Protein AF-A0A9E0PRM1-F1 (afdb_monomer_lite)

Sequence (345 aa):
MKSRHTQPISQEQIAFVLTVVLFVIFSFMLPNFLAAKNILSLLRSVAVLGMLGLGIQVVVLGRGIDLSMVANMTISVAWTVQLVTRGEPLSLALMIGIGFSLVAGLINGLLIAYVGIPPHFAMFAMGAFIYWFGFAHLITDTDVVYVPQPIGWILELGQGAFLGFPMPIIVVAFTALIGYLFLKYTKPGRFIVAVGDNIAVARIGAIAVRPILALQYCLSGAIAFLAGVITATSVQAMNTRVVGPNLIYNVSQKKVVIARSLVQKLKRILFDVPMRGVDAGANAELHRVIDGLADVGLVVVMISSYLPEVLKLSGRVLVSRQGRIVDEFSFDEATEEKILLTAVH

Structure (mmCIF, N/CA/C/O backbone):
data_AF-A0A9E0PRM1-F1
#
_entry.id   AF-A0A9E0PRM1-F1
#
loop_
_atom_site.group_PDB
_atom_site.id
_atom_site.type_symbol
_atom_site.label_atom_id
_atom_site.label_alt_id
_atom_site.label_comp_id
_atom_site.label_asym_id
_atom_site.label_entity_id
_atom_site.label_seq_id
_atom_site.pdbx_PDB_ins_code
_atom_site.Cartn_x
_atom_site.Cartn_y
_atom_site.Cartn_z
_atom_site.occupancy
_atom_site.B_iso_or_equiv
_atom_site.auth_seq_id
_atom_site.auth_comp_id
_atom_site.auth_asym_id
_atom_site.auth_atom_id
_atom_site.pdbx_PDB_model_num
ATOM 1 N N . MET A 1 1 ? -49.215 13.950 -3.575 1.00 37.12 1 MET A N 1
ATOM 2 C CA . MET A 1 1 ? -48.376 13.915 -4.797 1.00 37.12 1 MET A CA 1
ATOM 3 C C . MET A 1 1 ? -46.987 13.417 -4.421 1.00 37.12 1 MET A C 1
ATOM 5 O O . MET A 1 1 ? -46.280 14.127 -3.725 1.00 37.12 1 MET A O 1
ATOM 9 N N . LYS A 1 2 ? -46.617 12.185 -4.802 1.00 40.91 2 LYS A N 1
ATOM 10 C CA . LYS A 1 2 ? -45.251 11.658 -4.622 1.00 40.91 2 LYS A CA 1
ATOM 11 C C . LYS A 1 2 ? -44.338 12.339 -5.645 1.00 40.91 2 LYS A C 1
ATOM 13 O O . LYS A 1 2 ? -44.421 12.011 -6.828 1.00 40.91 2 LYS A O 1
ATOM 18 N N . SER A 1 3 ? -43.509 13.291 -5.219 1.00 40.97 3 SER A N 1
ATOM 19 C CA . SER A 1 3 ? -42.440 13.809 -6.073 1.00 40.97 3 SER A CA 1
ATOM 20 C C . SER A 1 3 ? -41.430 12.682 -6.303 1.00 40.97 3 SER A C 1
ATOM 22 O O . SER A 1 3 ? -40.941 12.039 -5.373 1.00 40.97 3 SER A O 1
ATOM 24 N N . ARG A 1 4 ? -41.165 12.372 -7.574 1.00 46.97 4 ARG A N 1
ATOM 25 C CA . ARG A 1 4 ? -40.066 11.488 -7.959 1.00 46.97 4 ARG A CA 1
ATOM 26 C C . ARG A 1 4 ? -38.770 12.225 -7.631 1.00 46.97 4 ARG A C 1
ATOM 28 O O . ARG A 1 4 ? -38.358 13.093 -8.392 1.00 46.97 4 ARG A O 1
ATOM 35 N N . HIS A 1 5 ? -38.141 11.888 -6.509 1.00 48.47 5 HIS A N 1
ATOM 36 C CA . HIS A 1 5 ? -36.736 12.204 -6.286 1.00 48.47 5 HIS A CA 1
ATOM 37 C C . HIS A 1 5 ? -35.922 11.494 -7.371 1.00 48.47 5 HIS A C 1
ATOM 39 O O . HIS A 1 5 ? -35.673 10.292 -7.296 1.00 48.47 5 HIS A O 1
ATOM 45 N N . THR A 1 6 ? -35.538 12.221 -8.418 1.00 56.53 6 THR A N 1
ATOM 46 C CA . THR A 1 6 ? -34.428 11.817 -9.277 1.00 56.53 6 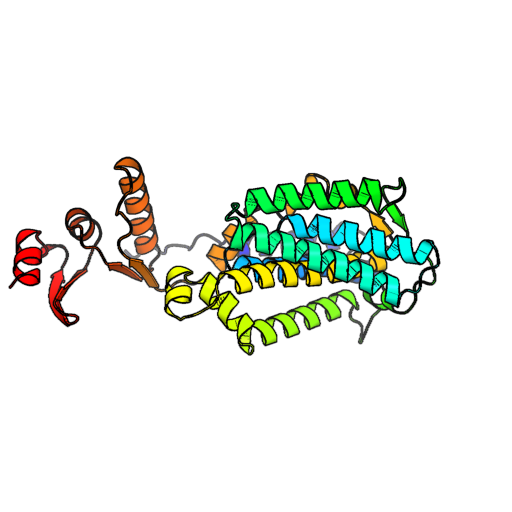THR A CA 1
ATOM 47 C C . THR A 1 6 ? -33.199 11.761 -8.380 1.00 56.53 6 THR A C 1
ATOM 49 O O . THR A 1 6 ? -32.758 12.801 -7.890 1.00 56.53 6 THR A O 1
ATOM 52 N N . GLN A 1 7 ? -32.698 10.558 -8.085 1.00 63.31 7 GLN A N 1
ATOM 53 C CA . GLN A 1 7 ? -31.452 10.429 -7.337 1.00 63.31 7 GLN A CA 1
ATOM 54 C C . GLN A 1 7 ? -30.360 11.201 -8.092 1.00 63.31 7 GLN A C 1
ATOM 56 O O . GLN A 1 7 ? -30.234 11.013 -9.306 1.00 63.31 7 GLN A O 1
ATOM 61 N N . PRO A 1 8 ? -29.612 12.097 -7.425 1.00 71.12 8 PRO A N 1
ATOM 62 C CA . PRO A 1 8 ? -28.514 12.792 -8.074 1.00 71.12 8 PRO A CA 1
ATOM 63 C C . PRO A 1 8 ? -27.505 11.755 -8.581 1.00 71.12 8 PRO A C 1
ATOM 65 O O . PRO A 1 8 ? -27.192 10.791 -7.881 1.00 71.12 8 PRO A O 1
ATOM 68 N N . ILE A 1 9 ? -27.035 11.938 -9.818 1.00 77.31 9 ILE A N 1
ATOM 69 C CA . ILE A 1 9 ? -26.049 11.061 -10.460 1.00 77.31 9 ILE A CA 1
ATOM 70 C C . ILE A 1 9 ? -24.830 10.950 -9.537 1.00 77.31 9 ILE A C 1
ATOM 72 O O . ILE A 1 9 ? -24.298 11.968 -9.085 1.00 77.31 9 ILE A O 1
ATOM 76 N N . SER A 1 10 ? -24.389 9.727 -9.236 1.00 80.94 10 SER A N 1
ATOM 77 C CA . SER A 1 10 ? -23.247 9.529 -8.340 1.00 80.94 10 SER A CA 1
ATOM 78 C C . SER A 1 10 ? -21.946 10.010 -8.995 1.00 80.94 10 SER A C 1
ATOM 80 O O . SER A 1 10 ? -21.795 9.973 -10.218 1.00 80.94 10 SER A O 1
ATOM 82 N N . GLN A 1 11 ? -20.962 10.433 -8.193 1.00 70.81 11 GLN A N 1
ATOM 83 C CA . GLN A 1 11 ? -19.641 10.823 -8.715 1.00 70.81 11 GLN A CA 1
ATOM 84 C C . GLN A 1 11 ? -18.987 9.703 -9.541 1.00 70.81 11 GLN A C 1
ATOM 86 O O . GLN A 1 11 ? -18.320 9.984 -10.534 1.00 70.81 11 GLN A O 1
ATOM 91 N N . GLU A 1 12 ? -19.217 8.441 -9.169 1.00 71.00 12 GLU A N 1
ATOM 92 C CA . GLU A 1 12 ? -18.745 7.270 -9.914 1.00 71.00 12 GLU A CA 1
ATOM 93 C C . GLU A 1 12 ? -19.380 7.185 -11.305 1.00 71.00 12 GLU A C 1
ATOM 95 O O . GLU A 1 12 ? -18.682 6.953 -12.289 1.00 71.00 12 GLU A O 1
ATOM 100 N N . GLN A 1 13 ? -20.692 7.420 -11.402 1.00 79.25 13 GLN A N 1
ATOM 101 C CA . GLN A 1 13 ? -21.407 7.436 -12.677 1.00 79.25 13 GLN A CA 1
ATOM 102 C C . GLN A 1 13 ? -20.932 8.587 -13.565 1.00 79.25 13 GLN A C 1
ATOM 104 O O . GLN A 1 13 ? -20.703 8.374 -14.753 1.00 79.25 13 GLN A O 1
ATOM 109 N N . ILE A 1 14 ? -20.718 9.781 -12.999 1.00 85.31 14 ILE A N 1
ATOM 110 C CA . ILE A 1 14 ? -20.161 10.925 -13.737 1.00 85.31 14 ILE A CA 1
ATOM 111 C C . ILE A 1 14 ? -18.764 10.580 -14.261 1.00 85.31 14 ILE A C 1
ATOM 113 O O . ILE A 1 14 ? -18.496 10.759 -15.447 1.00 85.31 14 ILE A O 1
ATOM 117 N N . ALA A 1 15 ? -17.884 10.044 -13.410 1.00 77.00 15 ALA A N 1
ATOM 118 C CA . ALA A 1 15 ? -16.531 9.660 -13.801 1.00 77.00 15 ALA A CA 1
ATOM 119 C C . ALA A 1 15 ? -16.526 8.569 -14.882 1.00 77.00 15 ALA A C 1
ATOM 121 O O . ALA A 1 15 ? -15.739 8.645 -15.827 1.00 77.00 15 ALA A O 1
ATOM 122 N N . PHE A 1 16 ? -17.420 7.584 -14.778 1.00 83.50 16 PHE A N 1
ATOM 123 C CA . PHE A 1 16 ? -17.566 6.525 -15.771 1.00 83.50 16 PHE A CA 1
ATOM 124 C C . PHE A 1 16 ? -18.033 7.078 -17.118 1.00 83.50 16 PHE A C 1
ATOM 126 O O . PHE A 1 16 ? -17.382 6.842 -18.134 1.00 83.50 16 PHE A O 1
ATOM 133 N N . VAL A 1 17 ? -19.106 7.875 -17.128 1.00 90.25 17 VAL A N 1
ATOM 134 C CA . VAL A 1 17 ? -19.621 8.513 -18.350 1.00 90.25 17 VAL A CA 1
ATOM 135 C C . VAL A 1 17 ? -18.548 9.392 -18.986 1.00 90.25 17 VAL A C 1
ATOM 137 O O . VAL A 1 17 ? -18.310 9.295 -20.187 1.00 90.25 17 VAL A O 1
ATOM 140 N N . LEU A 1 18 ? -17.842 10.193 -18.188 1.00 90.44 18 LEU A N 1
ATOM 141 C CA . LEU A 1 18 ? -16.781 11.070 -18.674 1.00 90.44 18 LEU A CA 1
ATOM 142 C C . LEU A 1 18 ? -15.599 10.272 -19.245 1.00 90.44 18 LEU A C 1
ATOM 144 O O . LEU A 1 18 ? -15.057 10.647 -20.280 1.00 90.44 18 LEU A O 1
ATOM 148 N N . THR A 1 19 ? -15.251 9.133 -18.640 1.00 86.69 19 THR A N 1
ATOM 149 C CA . THR A 1 19 ? -14.222 8.218 -19.161 1.00 86.69 19 THR A CA 1
ATOM 150 C C . THR A 1 19 ? -14.638 7.620 -20.504 1.00 86.69 19 THR A C 1
ATOM 152 O O . THR A 1 19 ? -13.833 7.604 -21.431 1.00 86.69 19 THR A O 1
ATOM 155 N N . VAL A 1 20 ? -15.892 7.171 -20.641 1.00 92.00 20 VAL A N 1
ATOM 156 C CA . VAL A 1 20 ? -16.419 6.632 -21.906 1.00 92.00 20 VAL A CA 1
ATOM 157 C C . VAL A 1 20 ? -16.421 7.707 -22.991 1.00 92.00 20 VAL A C 1
ATOM 159 O O . VAL A 1 20 ? -15.944 7.459 -24.095 1.00 92.00 20 VAL A O 1
ATOM 162 N N . VAL A 1 21 ? -16.889 8.918 -22.677 1.00 94.25 21 VAL A N 1
ATOM 163 C CA . VAL A 1 21 ? -16.900 10.045 -23.620 1.00 94.25 21 VAL A CA 1
ATOM 164 C C . VAL A 1 21 ? -15.482 10.395 -24.074 1.00 94.25 21 VAL A C 1
ATOM 166 O O . VAL A 1 21 ? -15.238 10.487 -25.275 1.00 94.25 21 VAL A O 1
ATOM 169 N N . LEU A 1 22 ? -14.529 10.525 -23.145 1.00 90.50 22 LEU A N 1
ATOM 170 C CA . LEU A 1 22 ? -13.128 10.790 -23.484 1.00 90.50 22 LEU A CA 1
ATOM 171 C C . LEU A 1 22 ? -12.515 9.665 -24.322 1.00 90.50 22 LEU A C 1
ATOM 173 O O . LEU A 1 22 ? -11.800 9.948 -25.278 1.00 90.50 22 LEU A O 1
ATOM 177 N N . PHE A 1 23 ? -12.818 8.402 -24.011 1.00 90.25 23 PHE A N 1
ATOM 178 C CA . PHE A 1 23 ? -12.341 7.257 -24.785 1.00 90.25 23 PHE A CA 1
ATOM 179 C C . PHE A 1 23 ? -12.846 7.302 -26.231 1.00 90.25 23 PHE A C 1
ATOM 181 O O . PHE A 1 23 ? -12.065 7.109 -27.162 1.00 90.25 23 PHE A O 1
ATOM 188 N N . VAL A 1 24 ? -14.132 7.607 -26.428 1.00 93.06 24 VAL A N 1
ATOM 189 C CA . VAL A 1 24 ? -14.724 7.761 -27.763 1.00 93.06 24 VAL A CA 1
ATOM 190 C C . VAL A 1 24 ? -14.062 8.920 -28.506 1.00 93.06 24 VAL A C 1
ATOM 192 O O . VAL A 1 24 ? -13.592 8.726 -29.624 1.00 93.06 24 VAL A O 1
ATOM 195 N N . ILE A 1 25 ? -13.937 10.095 -27.884 1.00 93.81 25 ILE A N 1
ATOM 196 C CA . ILE A 1 25 ? -13.281 11.261 -28.498 1.00 93.81 25 ILE A CA 1
ATOM 197 C C . ILE A 1 25 ? -11.843 10.921 -28.910 1.00 93.81 25 ILE A C 1
ATOM 199 O O . ILE A 1 25 ? -11.461 11.141 -30.059 1.00 93.81 25 ILE A O 1
ATOM 203 N N . PHE A 1 26 ? -11.050 10.331 -28.015 1.00 90.56 26 PHE A N 1
ATOM 204 C CA . PHE A 1 26 ? -9.666 9.958 -28.309 1.00 90.56 26 PHE A CA 1
ATOM 205 C C . PHE A 1 26 ? -9.553 8.877 -29.383 1.00 90.56 26 PHE A C 1
ATOM 207 O O . PHE A 1 26 ? -8.613 8.928 -30.172 1.00 90.56 26 PHE A O 1
ATOM 214 N N . SER A 1 27 ? -10.521 7.962 -29.484 1.00 89.44 27 SER A N 1
ATOM 215 C CA . SER A 1 27 ? -10.537 6.958 -30.552 1.00 89.44 27 SER A CA 1
ATOM 216 C C . SER A 1 27 ? -10.641 7.561 -31.956 1.00 89.44 27 SER A C 1
ATOM 218 O O . SER A 1 27 ? -10.080 6.994 -32.891 1.00 89.44 27 SER A O 1
ATOM 220 N N . PHE A 1 28 ? -11.293 8.722 -32.092 1.00 91.88 28 PHE A N 1
ATOM 221 C CA . PHE A 1 28 ? -11.413 9.440 -33.363 1.00 91.88 28 PHE A CA 1
ATOM 222 C C . PHE A 1 28 ? -10.319 10.493 -33.572 1.00 91.88 28 PHE A C 1
ATOM 224 O O . PHE A 1 28 ? -9.874 10.687 -34.699 1.00 91.88 28 PHE A O 1
ATOM 231 N N . MET A 1 29 ? -9.892 11.190 -32.513 1.00 92.69 29 MET A N 1
ATOM 232 C CA . MET A 1 29 ? -8.965 12.324 -32.640 1.00 92.69 29 MET A CA 1
ATOM 233 C C . MET A 1 29 ? -7.486 11.931 -32.609 1.00 92.69 29 MET A C 1
ATOM 235 O O . MET A 1 29 ? -6.660 12.669 -33.145 1.00 92.69 29 MET A O 1
ATOM 239 N N . LEU A 1 30 ? -7.130 10.808 -31.976 1.00 89.69 30 LEU A N 1
ATOM 240 C CA . LEU A 1 30 ? -5.736 10.396 -31.824 1.00 89.69 30 LEU A CA 1
ATOM 241 C C . LEU A 1 30 ? -5.398 9.226 -32.762 1.00 89.69 30 LEU A C 1
ATOM 243 O O . LEU A 1 30 ? -5.952 8.130 -32.617 1.00 89.69 30 LEU A O 1
ATOM 247 N N . PRO A 1 31 ? -4.446 9.404 -33.698 1.00 85.38 31 PRO A N 1
ATOM 248 C CA . PRO A 1 31 ? -3.993 8.310 -34.542 1.00 85.38 31 PRO A CA 1
ATOM 249 C C . PRO A 1 31 ? -3.365 7.207 -33.681 1.00 85.38 31 PRO A C 1
ATOM 251 O O . PRO A 1 31 ? -2.631 7.479 -32.733 1.00 85.38 31 PRO A O 1
ATOM 254 N N . ASN A 1 32 ? -3.644 5.947 -34.024 1.00 86.44 32 ASN A N 1
ATOM 255 C CA . ASN A 1 32 ? -3.185 4.757 -33.296 1.00 86.44 32 ASN A CA 1
ATOM 256 C C . ASN A 1 32 ? -3.704 4.614 -31.852 1.00 86.44 32 ASN A C 1
ATOM 258 O O . ASN A 1 32 ? -3.207 3.757 -31.122 1.00 86.44 32 ASN A O 1
ATOM 262 N N . PHE A 1 33 ? -4.726 5.370 -31.433 1.00 87.06 33 PHE A N 1
ATOM 263 C CA . PHE A 1 33 ? -5.292 5.223 -30.088 1.00 87.06 33 PHE A CA 1
ATOM 264 C C . PHE A 1 33 ? -5.789 3.796 -29.811 1.00 87.06 33 PHE A C 1
ATOM 266 O O . PHE A 1 33 ? -5.462 3.212 -28.778 1.00 87.06 33 PHE A O 1
ATOM 273 N N . LEU A 1 34 ? -6.507 3.205 -30.771 1.00 87.00 34 LEU A N 1
ATOM 274 C CA . LEU A 1 34 ? -6.994 1.822 -30.704 1.00 87.00 34 LEU A CA 1
ATOM 275 C C . LEU A 1 34 ? -5.949 0.779 -31.133 1.00 87.00 34 LEU A C 1
ATOM 277 O O . LEU A 1 34 ? -6.257 -0.411 -31.197 1.00 87.00 34 LEU A O 1
ATOM 281 N N . ALA A 1 35 ? -4.714 1.186 -31.441 1.00 89.25 35 ALA A N 1
ATOM 282 C CA . ALA A 1 35 ? -3.678 0.230 -31.801 1.00 89.25 35 ALA A CA 1
ATOM 283 C C . ALA A 1 35 ? -3.356 -0.671 -30.602 1.00 89.25 35 ALA A C 1
ATOM 285 O O . ALA A 1 35 ? -3.200 -0.194 -29.475 1.00 89.25 35 ALA A O 1
ATOM 286 N N . ALA A 1 36 ? -3.167 -1.968 -30.859 1.00 83.19 36 ALA A N 1
ATOM 287 C CA . ALA A 1 36 ? -2.877 -2.953 -29.817 1.00 83.19 36 ALA A CA 1
ATOM 288 C C . ALA A 1 36 ? -1.695 -2.531 -28.925 1.00 83.19 36 ALA A C 1
ATOM 290 O O . ALA A 1 36 ? -1.771 -2.643 -27.708 1.00 83.19 36 ALA A O 1
ATOM 291 N N . LYS A 1 37 ? -0.634 -1.947 -29.503 1.00 81.69 37 LYS A N 1
ATOM 292 C CA . LYS A 1 37 ? 0.517 -1.435 -28.738 1.00 81.69 37 LYS A CA 1
ATOM 293 C C . LYS A 1 37 ? 0.135 -0.332 -27.745 1.00 81.69 37 LYS A C 1
ATOM 295 O O . LYS A 1 37 ? 0.633 -0.347 -26.622 1.00 81.69 37 LYS A O 1
ATOM 300 N N . ASN A 1 38 ? -0.740 0.597 -28.136 1.00 84.62 38 ASN A N 1
ATOM 301 C CA . ASN A 1 38 ? -1.184 1.677 -27.257 1.00 84.62 38 ASN A CA 1
ATOM 302 C C . ASN A 1 38 ? -2.062 1.132 -26.125 1.00 84.62 38 ASN A C 1
ATOM 304 O O . ASN A 1 38 ? -1.805 1.420 -24.960 1.00 84.62 38 ASN A O 1
ATOM 308 N N . ILE A 1 39 ? -3.021 0.259 -26.451 1.00 83.94 39 ILE A N 1
ATOM 309 C CA . ILE A 1 39 ? -3.878 -0.405 -25.458 1.00 83.94 39 ILE A CA 1
ATOM 310 C C . ILE A 1 39 ? -3.029 -1.185 -24.445 1.00 83.94 39 ILE A C 1
ATOM 312 O O . ILE A 1 39 ? -3.210 -1.033 -23.240 1.00 83.94 39 ILE A O 1
ATOM 316 N N . LEU A 1 40 ? -2.054 -1.972 -24.908 1.00 81.38 40 LEU A N 1
ATOM 317 C CA . LEU A 1 40 ? -1.169 -2.743 -24.030 1.00 81.38 40 LEU A CA 1
ATOM 318 C C . LEU A 1 40 ? -0.288 -1.843 -23.150 1.00 81.38 40 LEU A C 1
ATOM 320 O O . LEU A 1 40 ? -0.025 -2.184 -21.998 1.00 81.38 40 LEU A O 1
ATOM 324 N N . SER A 1 41 ? 0.168 -0.692 -23.649 1.00 79.31 41 SER A N 1
ATOM 325 C CA . SER A 1 41 ? 0.898 0.288 -22.832 1.00 79.31 41 SER A CA 1
ATOM 326 C C . SER A 1 41 ? 0.002 0.948 -21.782 1.00 79.31 41 SER A C 1
ATOM 328 O O . SER A 1 41 ? 0.392 1.002 -20.618 1.00 79.31 41 SER A O 1
ATOM 330 N N . LEU A 1 42 ? -1.219 1.355 -22.148 1.00 82.06 42 LEU A N 1
ATOM 331 C CA . LEU A 1 42 ? -2.201 1.898 -21.202 1.00 82.06 42 LEU A CA 1
ATOM 332 C C . LEU A 1 42 ? -2.523 0.891 -20.094 1.00 82.06 42 LEU A C 1
ATOM 334 O O . LEU A 1 42 ? -2.504 1.238 -18.914 1.00 82.06 42 LEU A O 1
ATOM 338 N N . LEU A 1 43 ? -2.752 -0.371 -20.458 1.00 82.00 43 LEU A N 1
ATOM 339 C CA . LEU A 1 43 ? -3.015 -1.436 -19.495 1.00 82.00 43 LEU A CA 1
ATOM 340 C C . LEU A 1 43 ? -1.841 -1.653 -18.529 1.00 82.00 43 LEU A C 1
ATOM 342 O O . LEU A 1 43 ? -2.066 -1.825 -17.331 1.00 82.00 43 LEU A O 1
ATOM 346 N N . ARG A 1 44 ? -0.592 -1.601 -19.014 1.00 80.38 44 ARG A N 1
ATOM 347 C CA . ARG A 1 44 ? 0.604 -1.695 -18.156 1.00 80.38 44 ARG A CA 1
ATOM 348 C C . ARG A 1 44 ? 0.705 -0.526 -17.177 1.00 80.38 44 ARG A C 1
ATOM 350 O O . ARG A 1 44 ? 0.957 -0.753 -15.996 1.00 80.38 44 ARG A O 1
ATOM 357 N N . SER A 1 45 ? 0.449 0.703 -17.624 1.00 76.69 45 SER A N 1
ATOM 358 C CA . SER A 1 45 ? 0.450 1.879 -16.743 1.00 76.69 45 SER A CA 1
ATOM 359 C C . SER A 1 45 ? -0.642 1.810 -15.669 1.00 76.69 45 SER A C 1
ATOM 361 O O . SER A 1 45 ? -0.391 2.139 -14.510 1.00 76.69 45 SER A O 1
ATOM 363 N N . VAL A 1 46 ? -1.842 1.339 -16.022 1.00 79.62 46 VAL A N 1
ATOM 364 C CA . VAL A 1 46 ? -2.947 1.160 -15.065 1.00 79.62 46 VAL A CA 1
ATOM 365 C C . VAL A 1 46 ? -2.644 0.045 -14.060 1.00 79.62 46 VAL A C 1
ATOM 367 O O . VAL A 1 46 ? -2.978 0.185 -12.884 1.00 79.62 46 VAL A O 1
ATOM 370 N N . ALA A 1 47 ? -1.970 -1.029 -14.482 1.00 84.25 47 ALA A N 1
ATOM 371 C CA . ALA A 1 47 ? -1.600 -2.139 -13.605 1.00 84.25 47 ALA A CA 1
ATOM 372 C C . ALA A 1 47 ? -0.730 -1.683 -12.419 1.00 84.25 47 ALA A C 1
ATOM 374 O O . ALA A 1 47 ? -0.996 -2.074 -11.284 1.00 84.25 47 ALA A O 1
ATOM 375 N N . VAL A 1 48 ? 0.248 -0.798 -12.646 1.00 81.19 48 VAL A N 1
ATOM 376 C CA . VAL A 1 48 ? 1.099 -0.250 -11.571 1.00 81.19 48 VAL A CA 1
ATOM 377 C C . VAL A 1 48 ? 0.264 0.498 -10.527 1.00 81.19 48 VAL A C 1
ATOM 379 O O . VAL A 1 48 ? 0.393 0.242 -9.330 1.00 81.19 48 VAL A O 1
ATOM 382 N N . LEU A 1 49 ? -0.643 1.377 -10.966 1.00 82.06 49 LEU A N 1
ATOM 383 C CA . LEU A 1 49 ? -1.544 2.098 -10.060 1.00 82.06 49 LEU A CA 1
ATOM 384 C C . LEU A 1 49 ? -2.479 1.143 -9.308 1.00 82.06 49 LEU A C 1
ATOM 386 O O . LEU A 1 49 ? -2.708 1.324 -8.113 1.00 82.06 49 LEU A O 1
ATOM 390 N N . GLY A 1 50 ? -2.981 0.108 -9.987 1.00 83.12 50 GLY A N 1
ATOM 391 C CA . GLY A 1 50 ? -3.778 -0.950 -9.372 1.00 83.12 50 GLY A CA 1
ATOM 392 C C . GLY A 1 50 ? -3.011 -1.691 -8.276 1.00 83.12 50 GLY A C 1
ATOM 393 O O . GLY A 1 50 ? -3.551 -1.899 -7.192 1.00 83.12 50 GLY A O 1
ATOM 394 N N . MET A 1 51 ? -1.737 -2.016 -8.510 1.00 87.31 51 MET A N 1
ATOM 395 C CA . MET A 1 51 ? -0.881 -2.675 -7.520 1.00 87.31 51 MET A CA 1
ATOM 396 C C . MET A 1 51 ? -0.668 -1.811 -6.279 1.00 87.31 51 MET A C 1
ATOM 398 O O . MET A 1 51 ? -0.829 -2.292 -5.159 1.00 87.31 51 MET A O 1
ATOM 402 N N . LEU A 1 52 ? -0.376 -0.522 -6.468 1.00 86.88 52 LEU A N 1
ATOM 403 C CA . LEU A 1 52 ? -0.271 0.416 -5.353 1.00 86.88 52 LEU A CA 1
ATOM 404 C C . LEU A 1 52 ? -1.609 0.534 -4.596 1.00 86.88 52 LEU A C 1
ATOM 406 O O . LEU A 1 52 ? -1.633 0.560 -3.367 1.00 86.88 52 LEU A O 1
ATOM 410 N N . GLY A 1 53 ? -2.733 0.520 -5.316 1.00 87.12 53 GLY A N 1
ATOM 411 C CA . GLY A 1 53 ? -4.071 0.477 -4.725 1.00 87.12 53 GLY A CA 1
ATOM 412 C C . GLY A 1 53 ? -4.284 -0.722 -3.794 1.00 87.12 53 GLY A C 1
ATOM 413 O O . GLY A 1 53 ? -4.819 -0.547 -2.701 1.00 87.12 53 GLY A O 1
ATOM 414 N N . LEU A 1 54 ? -3.810 -1.915 -4.176 1.00 88.88 54 LEU A N 1
ATOM 415 C CA . LEU A 1 54 ? -3.863 -3.112 -3.325 1.00 88.88 54 LEU A CA 1
ATOM 416 C C . LEU A 1 54 ? -3.014 -2.958 -2.054 1.00 88.88 54 LEU A C 1
ATOM 418 O O . LEU A 1 54 ? -3.442 -3.378 -0.981 1.00 88.88 54 LEU A O 1
ATOM 422 N N . GLY A 1 55 ? -1.837 -2.332 -2.151 1.00 89.00 55 GLY A N 1
ATOM 423 C CA . GLY A 1 55 ? -0.980 -2.053 -0.991 1.00 89.00 55 GLY A CA 1
ATOM 424 C C . GLY A 1 55 ? -1.657 -1.118 0.011 1.00 89.00 55 GLY A C 1
ATOM 425 O O . GLY A 1 55 ? -1.807 -1.453 1.188 1.00 89.00 55 GLY A O 1
ATOM 426 N N . ILE A 1 56 ? -2.178 0.007 -0.485 1.00 87.62 56 ILE A N 1
ATOM 427 C CA . ILE A 1 56 ? -2.919 0.979 0.328 1.00 87.62 56 ILE A CA 1
ATOM 428 C C . ILE A 1 56 ? -4.177 0.348 0.929 1.00 87.62 56 ILE A C 1
ATOM 430 O O . ILE A 1 56 ? -4.492 0.622 2.085 1.00 87.62 56 ILE A O 1
ATOM 434 N N . GLN A 1 57 ? -4.881 -0.522 0.197 1.00 88.81 57 GLN A N 1
ATOM 435 C CA . GLN A 1 57 ? -6.080 -1.200 0.693 1.00 88.81 57 GLN A CA 1
ATOM 436 C C . GLN A 1 57 ? -5.820 -1.932 2.015 1.00 88.81 57 GLN A C 1
ATOM 438 O O . GLN A 1 57 ? -6.617 -1.802 2.941 1.00 88.81 57 GLN A O 1
ATOM 443 N N . VAL A 1 58 ? -4.705 -2.659 2.135 1.00 89.94 58 VAL A N 1
ATOM 444 C CA . VAL A 1 58 ? -4.366 -3.415 3.355 1.00 89.94 58 VAL A CA 1
ATOM 445 C C . VAL A 1 58 ? -4.254 -2.498 4.576 1.00 89.94 58 VAL A C 1
ATOM 447 O O . VAL A 1 58 ? -4.718 -2.851 5.660 1.00 89.94 58 VAL A O 1
ATOM 450 N N . VAL A 1 59 ? -3.684 -1.308 4.395 1.00 90.12 59 VAL A N 1
ATOM 451 C CA . VAL A 1 59 ? -3.490 -0.312 5.459 1.00 90.12 59 VAL A CA 1
ATOM 452 C C . VAL A 1 59 ? -4.786 0.446 5.761 1.00 90.12 59 VAL A C 1
ATOM 454 O O . VAL A 1 59 ? -5.122 0.686 6.921 1.00 90.12 59 VAL A O 1
ATOM 457 N N . VAL A 1 60 ? -5.557 0.783 4.725 1.00 87.25 60 VAL A N 1
ATOM 458 C CA . VAL A 1 60 ? -6.844 1.484 4.851 1.00 87.25 60 VAL A CA 1
ATOM 459 C C . VAL A 1 60 ? -7.876 0.628 5.569 1.00 87.25 60 VAL A C 1
ATOM 461 O O . VAL A 1 60 ? -8.654 1.162 6.361 1.00 87.25 60 VAL A O 1
ATOM 464 N N . LEU A 1 61 ? -7.855 -0.692 5.356 1.00 83.00 61 LEU A N 1
ATOM 465 C CA . LEU A 1 61 ? -8.698 -1.615 6.111 1.00 83.00 61 LEU A CA 1
ATOM 466 C C . LEU A 1 61 ? -8.484 -1.446 7.616 1.00 83.00 61 LEU A C 1
ATOM 468 O O . LEU A 1 61 ? -9.466 -1.394 8.334 1.00 83.00 61 LEU A O 1
ATOM 472 N N . GLY A 1 62 ? -7.251 -1.250 8.093 1.00 77.12 62 GLY A N 1
ATOM 473 C CA . GLY A 1 62 ? -6.953 -0.981 9.505 1.00 77.12 62 GLY A CA 1
ATOM 474 C C . GLY A 1 62 ? -7.100 0.478 9.952 1.00 77.12 62 GLY A C 1
ATOM 475 O O . GLY A 1 62 ? -6.584 0.827 11.013 1.00 77.12 62 GLY A O 1
ATOM 476 N N . ARG A 1 63 ? -7.771 1.335 9.167 1.00 75.06 63 ARG A N 1
ATOM 477 C CA . ARG A 1 63 ? -7.890 2.798 9.368 1.00 75.06 63 ARG A CA 1
ATOM 478 C C . ARG A 1 63 ? -6.566 3.573 9.283 1.00 75.06 63 ARG A C 1
ATOM 480 O O . ARG A 1 63 ? -6.494 4.714 9.741 1.00 75.06 63 ARG A O 1
ATOM 487 N N . GLY A 1 64 ? -5.528 2.980 8.704 1.00 78.88 64 GLY A N 1
ATOM 488 C CA . GLY A 1 64 ? -4.263 3.650 8.428 1.00 78.88 64 GLY A CA 1
ATOM 489 C C . GLY A 1 64 ? -4.259 4.380 7.084 1.00 78.88 64 GLY A C 1
ATOM 490 O O . GLY A 1 64 ? -5.190 4.277 6.286 1.00 78.88 64 GLY A O 1
ATOM 491 N N . ILE A 1 65 ? -3.162 5.083 6.813 1.00 83.00 65 ILE A N 1
ATOM 492 C CA . ILE A 1 65 ? -2.817 5.607 5.485 1.00 83.00 65 ILE A CA 1
ATOM 493 C C . ILE A 1 65 ? -1.319 5.379 5.303 1.00 83.00 65 ILE A C 1
ATOM 495 O O . ILE A 1 65 ? -0.576 5.651 6.238 1.00 83.00 65 ILE A O 1
ATOM 499 N N . ASP A 1 66 ? -0.883 4.932 4.123 1.00 84.25 66 ASP A N 1
ATOM 500 C CA . ASP A 1 66 ? 0.536 4.787 3.774 1.00 84.25 66 ASP A CA 1
ATOM 501 C C . ASP A 1 66 ? 0.893 5.629 2.541 1.00 84.25 66 ASP A C 1
ATOM 503 O O . ASP A 1 66 ? 0.738 5.203 1.399 1.00 84.25 66 ASP A O 1
ATOM 507 N N . LEU A 1 67 ? 1.359 6.857 2.783 1.00 81.62 67 LEU A N 1
ATOM 508 C CA . LEU A 1 67 ? 1.880 7.739 1.728 1.00 81.62 67 LEU A CA 1
ATOM 509 C C . LEU A 1 67 ? 3.363 7.483 1.427 1.00 81.62 67 LEU A C 1
ATOM 511 O O . LEU A 1 67 ? 3.853 7.882 0.371 1.00 81.62 67 LEU A O 1
ATOM 515 N N . SER A 1 68 ? 4.075 6.806 2.330 1.00 89.25 68 SER A N 1
ATOM 516 C CA . SER A 1 68 ? 5.497 6.492 2.163 1.00 89.25 68 SER A CA 1
ATOM 517 C C . SER A 1 68 ? 5.731 5.403 1.112 1.00 89.25 68 SER A C 1
ATOM 519 O O . SER A 1 68 ? 6.834 5.272 0.588 1.00 89.25 68 SER A O 1
ATOM 521 N N . MET A 1 69 ? 4.677 4.666 0.753 1.00 89.50 69 MET A N 1
ATOM 522 C CA . MET A 1 69 ? 4.691 3.554 -0.190 1.00 89.50 69 MET A CA 1
ATOM 523 C C . MET A 1 69 ? 5.328 3.898 -1.548 1.00 89.50 69 MET A C 1
ATOM 525 O O . MET A 1 69 ? 6.055 3.079 -2.100 1.00 89.50 69 MET A O 1
ATOM 529 N N . VAL A 1 70 ? 5.127 5.115 -2.072 1.00 87.75 70 VAL A N 1
ATOM 530 C CA . VAL A 1 70 ? 5.741 5.557 -3.344 1.00 87.75 70 VAL A CA 1
ATOM 531 C C . VAL A 1 70 ? 7.247 5.792 -3.196 1.00 87.75 70 VAL A C 1
ATOM 533 O O . VAL A 1 70 ? 8.019 5.415 -4.081 1.00 87.75 70 VAL A O 1
ATOM 536 N N . ALA A 1 71 ? 7.679 6.372 -2.072 1.00 90.75 71 ALA A N 1
ATOM 537 C CA . ALA A 1 71 ? 9.098 6.531 -1.757 1.00 90.75 71 ALA A CA 1
ATOM 538 C C . ALA A 1 71 ? 9.761 5.163 -1.588 1.00 90.75 71 ALA A C 1
ATOM 540 O O . ALA A 1 71 ? 10.812 4.903 -2.170 1.00 90.75 71 ALA A O 1
ATOM 541 N N . ASN A 1 72 ? 9.087 4.270 -0.862 1.00 93.44 72 ASN A N 1
ATOM 542 C CA . ASN A 1 72 ? 9.546 2.917 -0.624 1.00 93.44 72 ASN A CA 1
ATOM 543 C C . ASN A 1 72 ? 9.686 2.136 -1.937 1.00 93.44 72 ASN A C 1
ATOM 545 O O . ASN A 1 72 ? 10.769 1.642 -2.226 1.00 93.44 72 ASN A O 1
ATOM 549 N N . MET A 1 73 ? 8.648 2.124 -2.782 1.00 93.31 73 MET A N 1
ATOM 550 C CA . MET A 1 73 ? 8.665 1.552 -4.136 1.00 93.31 73 MET A CA 1
ATOM 551 C C . MET A 1 73 ? 9.869 2.037 -4.951 1.00 93.31 73 MET A C 1
ATOM 553 O O . MET A 1 73 ? 10.602 1.241 -5.533 1.00 93.31 73 MET A O 1
ATOM 557 N N . THR A 1 74 ? 10.052 3.354 -5.008 1.00 92.06 74 THR A N 1
ATOM 558 C CA . THR A 1 74 ? 11.034 3.984 -5.890 1.00 92.06 74 THR A CA 1
ATOM 559 C C . THR A 1 74 ? 12.462 3.706 -5.431 1.00 92.06 74 THR A C 1
ATOM 561 O O . THR A 1 74 ? 13.279 3.238 -6.218 1.00 92.06 74 THR A O 1
ATOM 564 N N . ILE A 1 75 ? 12.762 3.959 -4.155 1.00 94.50 75 ILE A N 1
ATOM 565 C CA . ILE A 1 75 ? 14.122 3.859 -3.614 1.00 94.50 75 ILE A CA 1
ATOM 566 C C . ILE A 1 75 ? 14.581 2.409 -3.496 1.00 94.50 75 ILE A C 1
ATOM 568 O O . ILE A 1 75 ? 15.696 2.095 -3.906 1.00 94.50 75 ILE A O 1
ATOM 572 N N . SER A 1 76 ? 13.731 1.516 -2.982 1.00 96.12 76 SER A N 1
ATOM 573 C CA . SER A 1 76 ? 14.094 0.102 -2.815 1.00 96.12 76 SER A CA 1
ATOM 574 C C . SER A 1 76 ? 14.456 -0.557 -4.150 1.00 96.12 76 SER A C 1
ATOM 576 O O . SER A 1 76 ? 15.435 -1.302 -4.242 1.00 96.12 76 SER A O 1
ATOM 578 N N . VAL A 1 77 ? 13.711 -0.243 -5.212 1.00 96.12 77 VAL A N 1
ATOM 579 C CA . VAL A 1 77 ? 13.945 -0.809 -6.543 1.00 96.12 77 VAL A CA 1
ATOM 580 C C . VAL A 1 77 ? 15.062 -0.086 -7.280 1.00 96.12 77 VAL A C 1
ATOM 582 O O . VAL A 1 77 ? 15.872 -0.753 -7.916 1.00 96.12 77 VAL A O 1
ATOM 585 N N . ALA A 1 78 ? 15.180 1.239 -7.165 1.00 94.81 78 ALA A N 1
ATOM 586 C CA . ALA A 1 78 ? 16.333 1.953 -7.711 1.00 94.81 78 ALA A CA 1
ATOM 587 C C . ALA A 1 78 ? 17.647 1.418 -7.117 1.00 94.81 78 ALA A C 1
ATOM 589 O O . ALA A 1 78 ? 18.592 1.156 -7.860 1.00 94.81 78 ALA A O 1
ATOM 590 N N . TRP A 1 79 ? 17.678 1.154 -5.806 1.00 95.56 79 TRP A N 1
ATOM 591 C CA . TRP A 1 79 ? 18.831 0.534 -5.159 1.00 95.56 79 TRP A CA 1
ATOM 592 C C . TRP A 1 79 ? 19.071 -0.897 -5.653 1.00 95.56 79 TRP A C 1
ATOM 594 O O . TRP A 1 79 ? 20.197 -1.238 -6.001 1.00 95.56 79 TRP A O 1
ATOM 604 N N . THR A 1 80 ? 18.013 -1.706 -5.781 1.00 96.19 80 THR A N 1
ATOM 605 C CA . THR A 1 80 ? 18.090 -3.062 -6.362 1.00 96.19 80 THR A CA 1
ATOM 606 C C . THR A 1 80 ? 18.746 -3.040 -7.741 1.00 96.19 80 THR A C 1
ATOM 608 O O . THR A 1 80 ? 19.703 -3.767 -7.989 1.00 96.19 80 THR A O 1
ATOM 611 N N . VAL A 1 81 ? 18.244 -2.193 -8.642 1.00 94.56 81 VAL A N 1
ATOM 612 C CA . VAL A 1 81 ? 18.760 -2.075 -10.009 1.00 94.56 81 VAL A CA 1
ATOM 613 C C . VAL A 1 81 ? 20.219 -1.638 -9.986 1.00 94.56 81 VAL A C 1
ATOM 615 O O . VAL A 1 81 ? 21.038 -2.197 -10.709 1.00 94.56 81 VAL A O 1
ATOM 618 N N . GLN A 1 82 ? 20.568 -0.688 -9.122 1.00 93.38 82 GLN A N 1
ATOM 619 C CA . GLN A 1 82 ? 21.936 -0.211 -9.035 1.00 93.38 82 GLN A CA 1
ATOM 620 C C . GLN A 1 82 ? 22.914 -1.262 -8.494 1.00 93.38 82 GLN A C 1
ATOM 622 O O . GLN A 1 82 ? 24.043 -1.329 -8.976 1.00 93.38 82 GLN A O 1
ATOM 627 N N . LEU A 1 83 ? 22.501 -2.097 -7.535 1.00 94.44 83 LEU A N 1
ATOM 628 C CA . LEU A 1 83 ? 23.308 -3.230 -7.070 1.00 94.44 83 LEU A CA 1
ATOM 629 C C . LEU A 1 83 ? 23.624 -4.178 -8.231 1.00 94.44 83 LEU A C 1
ATOM 631 O O . LEU A 1 83 ? 24.784 -4.532 -8.430 1.00 94.44 83 LEU A O 1
ATOM 635 N N . VAL A 1 84 ? 22.626 -4.500 -9.060 1.00 94.75 84 VAL A N 1
ATOM 636 C CA . VAL A 1 84 ? 22.842 -5.315 -10.267 1.00 94.75 84 VAL A CA 1
ATOM 637 C C . VAL A 1 84 ? 23.796 -4.621 -11.243 1.00 94.75 84 VAL A C 1
ATOM 639 O O . VAL A 1 84 ? 24.707 -5.257 -11.764 1.00 94.75 84 VAL A O 1
ATOM 642 N N . THR A 1 85 ? 23.656 -3.309 -11.452 1.00 91.50 85 THR A N 1
ATOM 643 C CA . THR A 1 85 ? 24.573 -2.530 -12.306 1.00 91.50 85 THR A CA 1
ATOM 644 C C . THR A 1 85 ? 26.016 -2.541 -11.788 1.00 91.50 85 THR A C 1
ATOM 646 O O . THR A 1 85 ? 26.949 -2.478 -12.583 1.00 91.50 85 THR A O 1
ATOM 649 N N . ARG A 1 86 ? 26.222 -2.659 -10.470 1.00 90.94 86 ARG A N 1
ATOM 650 C CA . ARG A 1 86 ? 27.551 -2.812 -9.848 1.00 90.94 86 ARG A CA 1
ATOM 651 C C . ARG A 1 86 ? 28.117 -4.236 -9.945 1.00 90.94 86 ARG A C 1
ATOM 653 O O . ARG A 1 86 ? 29.246 -4.453 -9.519 1.00 90.94 86 ARG A O 1
ATOM 660 N N . GLY A 1 87 ? 27.371 -5.179 -10.520 1.00 91.38 87 GLY A N 1
ATOM 661 C CA . GLY A 1 87 ? 27.790 -6.568 -10.715 1.00 91.38 87 GLY A CA 1
ATOM 662 C C . GLY A 1 87 ? 27.270 -7.547 -9.661 1.00 91.38 87 GLY A C 1
ATOM 663 O O . GLY A 1 87 ? 27.647 -8.717 -9.701 1.00 91.38 87 GLY A O 1
ATOM 664 N N . GLU A 1 88 ? 26.405 -7.113 -8.739 1.00 94.88 88 GLU A N 1
ATOM 665 C CA . GLU A 1 88 ? 25.816 -8.017 -7.748 1.00 94.88 88 GLU A CA 1
ATOM 666 C C . GLU A 1 88 ? 24.815 -8.994 -8.394 1.00 94.88 88 GLU A C 1
ATOM 668 O O . GLU A 1 88 ? 24.063 -8.612 -9.300 1.00 94.88 88 GLU A O 1
ATOM 673 N N . PRO A 1 89 ? 24.724 -10.247 -7.909 1.00 95.06 89 PRO A N 1
ATOM 674 C CA . PRO A 1 89 ? 23.729 -11.199 -8.387 1.00 95.06 89 PRO A CA 1
ATOM 675 C C . PRO A 1 8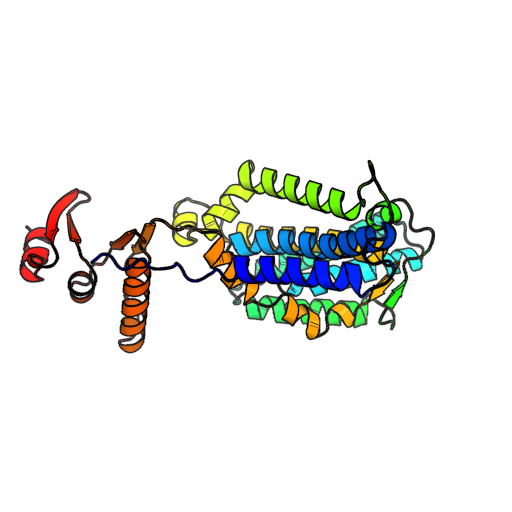9 ? 22.295 -10.680 -8.208 1.00 95.06 89 PRO A C 1
ATOM 677 O O . PRO A 1 89 ? 21.931 -10.184 -7.140 1.00 95.06 89 PRO A O 1
ATOM 680 N N . LEU A 1 90 ? 21.438 -10.886 -9.218 1.00 94.69 90 LEU A N 1
ATOM 681 C CA . LEU A 1 90 ? 20.035 -10.442 -9.199 1.00 94.69 90 LEU A CA 1
ATOM 682 C C . LEU A 1 90 ? 19.279 -10.905 -7.945 1.00 94.69 90 LEU A C 1
ATOM 684 O O . LEU A 1 90 ? 18.528 -10.134 -7.357 1.00 94.69 90 LEU A O 1
ATOM 688 N N . SER A 1 91 ? 19.459 -12.161 -7.531 1.00 94.75 91 SER A N 1
ATOM 689 C CA . SER A 1 91 ? 18.786 -12.718 -6.352 1.00 94.75 91 SER A CA 1
ATOM 690 C C . SER A 1 91 ? 19.166 -11.974 -5.074 1.00 94.75 91 SER A C 1
ATOM 692 O O . SER A 1 91 ? 18.286 -11.622 -4.290 1.00 94.75 91 SER A O 1
ATOM 694 N N . LEU A 1 92 ? 20.457 -11.687 -4.893 1.00 96.38 92 LEU A N 1
ATOM 695 C CA . LEU A 1 92 ? 20.962 -10.940 -3.748 1.00 96.38 92 LEU A CA 1
ATOM 696 C C . LEU A 1 92 ? 20.440 -9.501 -3.766 1.00 96.38 92 LEU A C 1
ATOM 698 O O . LEU A 1 92 ? 19.919 -9.027 -2.757 1.00 96.38 92 LEU A O 1
ATOM 702 N N . ALA A 1 93 ? 20.495 -8.838 -4.923 1.00 96.44 93 ALA A N 1
ATOM 703 C CA . ALA A 1 93 ? 19.958 -7.492 -5.086 1.00 96.44 93 ALA A CA 1
ATOM 704 C C . ALA A 1 93 ? 18.458 -7.429 -4.743 1.00 96.44 93 ALA A C 1
ATOM 706 O O . ALA A 1 93 ? 18.032 -6.534 -4.013 1.00 96.44 93 ALA A O 1
ATOM 707 N N . LEU A 1 94 ? 17.660 -8.401 -5.205 1.00 96.88 94 LEU A N 1
ATOM 708 C CA . LEU A 1 94 ? 16.229 -8.481 -4.895 1.00 96.88 94 LEU A CA 1
ATOM 709 C C . LEU A 1 94 ? 15.964 -8.719 -3.409 1.00 96.88 94 LEU A C 1
ATOM 711 O O . LEU A 1 94 ? 15.051 -8.107 -2.859 1.00 96.88 94 LEU A O 1
ATOM 715 N N . MET A 1 95 ? 16.756 -9.574 -2.755 1.00 97.69 95 MET A N 1
ATOM 716 C CA . MET A 1 95 ? 16.654 -9.813 -1.313 1.00 97.69 95 MET A CA 1
ATOM 717 C C . MET A 1 95 ? 16.965 -8.552 -0.503 1.00 97.69 95 MET A C 1
ATOM 719 O O . MET A 1 95 ? 16.254 -8.251 0.455 1.00 97.69 95 MET A O 1
ATOM 723 N N . ILE A 1 96 ? 17.988 -7.792 -0.901 1.00 97.62 96 ILE A N 1
ATOM 724 C CA . ILE A 1 96 ? 18.340 -6.521 -0.257 1.00 97.62 96 ILE A CA 1
ATOM 725 C C . ILE A 1 96 ? 17.224 -5.491 -0.471 1.00 97.62 96 ILE A C 1
ATOM 727 O O . ILE A 1 96 ? 16.776 -4.862 0.488 1.00 97.62 96 ILE A O 1
ATOM 731 N N . GLY A 1 97 ? 16.721 -5.363 -1.702 1.00 97.31 97 GLY A N 1
ATOM 732 C CA . GLY A 1 97 ? 15.646 -4.436 -2.047 1.00 97.31 97 GLY A CA 1
ATOM 733 C C . GLY A 1 97 ? 14.341 -4.703 -1.298 1.00 97.31 97 GLY A C 1
ATOM 734 O O . GLY A 1 97 ? 13.786 -3.797 -0.669 1.00 97.31 97 GLY A O 1
ATOM 735 N N . ILE A 1 98 ? 13.863 -5.953 -1.308 1.00 98.12 98 ILE A N 1
ATOM 736 C CA . ILE A 1 98 ? 12.652 -6.321 -0.564 1.00 98.12 98 ILE A CA 1
ATOM 737 C C . ILE A 1 98 ? 12.884 -6.219 0.945 1.00 98.12 98 ILE A C 1
ATOM 739 O O . ILE A 1 98 ? 11.998 -5.759 1.659 1.00 98.12 98 ILE A O 1
ATOM 743 N N . GLY A 1 99 ? 14.077 -6.572 1.433 1.00 98.19 99 GLY A N 1
ATOM 744 C CA . GLY A 1 99 ? 14.456 -6.437 2.837 1.00 98.19 99 GLY A CA 1
ATOM 745 C C . GLY A 1 99 ? 14.374 -4.990 3.314 1.00 98.19 99 GLY A C 1
ATOM 746 O O . GLY A 1 99 ? 13.712 -4.713 4.312 1.00 98.19 99 GLY A O 1
ATOM 747 N N . PHE A 1 100 ? 14.953 -4.054 2.558 1.00 97.75 100 PHE A N 1
ATOM 748 C CA . PHE A 1 100 ? 14.823 -2.619 2.815 1.00 97.75 100 PHE A CA 1
ATOM 749 C C . PHE A 1 100 ? 13.355 -2.189 2.866 1.00 97.75 100 PHE A C 1
ATOM 751 O O . PHE A 1 100 ? 12.939 -1.513 3.807 1.00 97.75 100 PHE A O 1
ATOM 758 N N . SER A 1 101 ? 12.556 -2.637 1.894 1.00 97.38 101 SER A N 1
ATOM 759 C CA . SER A 1 101 ? 11.143 -2.270 1.814 1.00 97.38 101 SER A CA 1
ATOM 760 C C . SER A 1 101 ? 10.313 -2.783 2.997 1.00 97.38 101 SER A C 1
ATOM 762 O O . SER A 1 101 ? 9.489 -2.048 3.550 1.00 97.38 101 SER A O 1
ATOM 764 N N . LEU A 1 102 ? 10.551 -4.027 3.419 1.00 97.94 102 LEU A N 1
ATOM 765 C CA . LEU A 1 102 ? 9.899 -4.642 4.576 1.00 97.94 102 LEU A CA 1
ATOM 766 C C . LEU A 1 102 ? 10.317 -3.960 5.881 1.00 97.94 102 LEU A C 1
ATOM 768 O O . LEU A 1 102 ? 9.467 -3.711 6.733 1.00 97.94 102 LEU A O 1
ATOM 772 N N . VAL A 1 103 ? 11.600 -3.620 6.033 1.00 97.62 103 VAL A N 1
ATOM 773 C CA . VAL A 1 103 ? 12.113 -2.906 7.212 1.00 97.62 103 VAL A CA 1
ATOM 774 C C . VAL A 1 103 ? 11.520 -1.501 7.293 1.00 97.62 103 VAL A C 1
ATOM 776 O O . VAL A 1 103 ? 11.038 -1.113 8.355 1.00 97.62 103 VAL A O 1
ATOM 779 N N . ALA A 1 104 ? 11.474 -0.761 6.184 1.00 95.88 104 ALA A N 1
ATOM 780 C CA . ALA A 1 104 ? 10.836 0.553 6.133 1.00 95.88 104 ALA A CA 1
ATOM 781 C C . ALA A 1 104 ? 9.345 0.476 6.516 1.00 95.88 104 ALA A C 1
ATOM 783 O O . ALA A 1 104 ? 8.878 1.238 7.367 1.00 95.88 104 ALA A O 1
ATOM 784 N N . GLY A 1 105 ? 8.614 -0.498 5.960 1.00 95.50 105 GLY A N 1
ATOM 785 C CA . GLY A 1 105 ? 7.217 -0.764 6.313 1.00 95.50 105 GLY A CA 1
ATOM 786 C C . GLY A 1 105 ? 7.032 -1.172 7.779 1.00 95.50 105 GLY A C 1
ATOM 787 O O . GLY A 1 105 ? 6.096 -0.724 8.440 1.00 95.50 105 GLY A O 1
ATOM 788 N N . LEU A 1 106 ? 7.944 -1.969 8.333 1.00 96.56 106 LEU A N 1
ATOM 789 C CA . LEU A 1 106 ? 7.915 -2.345 9.743 1.00 96.56 106 LEU A CA 1
ATOM 790 C C . LEU A 1 106 ? 8.149 -1.132 10.651 1.00 96.56 106 LEU A C 1
ATOM 792 O O . LEU A 1 106 ? 7.395 -0.952 11.603 1.00 96.56 106 LEU A O 1
ATOM 796 N N . ILE A 1 107 ? 9.134 -0.280 10.348 1.00 96.50 107 ILE A N 1
ATOM 797 C CA . ILE A 1 107 ? 9.406 0.953 11.107 1.00 96.50 107 ILE A CA 1
ATOM 798 C C . ILE A 1 107 ? 8.166 1.852 11.111 1.00 96.50 107 ILE A C 1
ATOM 800 O O . ILE A 1 107 ? 7.723 2.263 12.182 1.00 96.50 107 ILE A O 1
ATOM 804 N N . ASN A 1 108 ? 7.548 2.079 9.948 1.00 94.00 108 ASN A N 1
ATOM 805 C CA . ASN A 1 108 ? 6.275 2.799 9.831 1.00 94.00 108 ASN A CA 1
ATOM 806 C C . ASN A 1 108 ? 5.205 2.226 10.766 1.00 94.00 108 ASN A C 1
ATOM 808 O O . ASN A 1 108 ? 4.565 2.945 11.538 1.00 94.00 108 ASN A O 1
ATOM 812 N N . GLY A 1 109 ? 5.048 0.906 10.717 1.00 93.75 109 GLY A N 1
ATOM 813 C CA . GLY A 1 109 ? 4.127 0.165 11.555 1.00 93.75 109 GLY A CA 1
ATOM 814 C C . GLY A 1 109 ? 4.397 0.324 13.050 1.00 93.75 109 GLY A C 1
ATOM 815 O O . GLY A 1 109 ? 3.464 0.531 13.823 1.00 93.75 109 GLY A O 1
ATOM 816 N N . LEU A 1 110 ? 5.663 0.274 13.464 1.00 95.88 110 LEU A N 1
ATOM 817 C CA . LEU A 1 110 ? 6.081 0.430 14.856 1.00 95.88 110 LEU A CA 1
ATOM 818 C C . LEU A 1 110 ? 5.871 1.862 15.368 1.00 95.88 110 LEU A C 1
ATOM 820 O O . LEU A 1 110 ? 5.361 2.040 16.476 1.00 95.88 110 LEU A O 1
ATOM 824 N N . LEU A 1 111 ? 6.191 2.875 14.557 1.00 94.56 111 LEU A N 1
ATOM 825 C CA . LEU A 1 111 ? 5.958 4.286 14.886 1.00 94.56 111 LEU A CA 1
ATOM 826 C C . LEU A 1 111 ? 4.471 4.562 15.144 1.00 94.56 111 LEU A C 1
ATOM 828 O O . LEU A 1 111 ? 4.106 5.237 16.105 1.00 94.56 111 LEU A O 1
ATOM 832 N N . ILE A 1 112 ? 3.591 3.990 14.328 1.00 92.00 112 ILE A N 1
ATOM 833 C CA . ILE A 1 112 ? 2.149 4.186 14.493 1.00 92.00 112 ILE A CA 1
ATOM 834 C C . ILE A 1 112 ? 1.609 3.348 15.654 1.00 92.00 112 ILE A C 1
ATOM 836 O O . ILE A 1 112 ? 0.839 3.841 16.476 1.00 92.00 112 ILE A O 1
ATOM 840 N N . ALA A 1 113 ? 2.002 2.078 15.747 1.00 91.50 113 ALA A N 1
ATOM 841 C CA . ALA A 1 113 ? 1.403 1.142 16.692 1.00 91.50 113 ALA A CA 1
ATOM 842 C C . ALA A 1 113 ? 1.906 1.302 18.135 1.00 91.50 113 ALA A C 1
ATOM 844 O O . ALA A 1 113 ? 1.131 1.111 19.078 1.00 91.50 113 ALA A O 1
ATOM 845 N N . TYR A 1 114 ? 3.193 1.604 18.317 1.00 93.00 114 TYR A N 1
ATOM 846 C CA . TYR A 1 114 ? 3.841 1.640 19.632 1.00 93.00 114 TYR A CA 1
ATOM 847 C C . TYR A 1 114 ? 4.166 3.057 20.084 1.00 93.00 114 TYR A C 1
ATOM 849 O O . TYR A 1 114 ? 3.907 3.377 21.240 1.00 93.00 114 TYR A O 1
ATOM 857 N N . VAL A 1 115 ? 4.687 3.897 19.185 1.00 92.75 115 VAL A N 1
ATOM 858 C CA . VAL A 1 115 ? 4.990 5.301 19.517 1.00 92.75 115 VAL A CA 1
ATOM 859 C C . VAL A 1 115 ? 3.716 6.154 19.501 1.00 92.75 115 VAL A C 1
ATOM 861 O O . VAL A 1 115 ? 3.628 7.143 20.219 1.00 92.75 115 VAL A O 1
ATOM 864 N N . GLY A 1 116 ? 2.691 5.743 18.746 1.00 86.69 116 GLY A N 1
ATOM 865 C CA . GLY A 1 116 ? 1.407 6.446 18.689 1.00 86.69 116 GLY A CA 1
ATOM 866 C C . GLY A 1 116 ? 1.449 7.712 17.834 1.00 86.69 116 GLY A C 1
ATOM 867 O O . GLY A 1 116 ? 0.608 8.592 18.005 1.00 86.69 116 GLY A O 1
ATOM 868 N N . ILE A 1 117 ? 2.417 7.816 16.914 1.00 87.38 117 ILE A N 1
ATOM 869 C CA . ILE A 1 117 ? 2.491 8.943 15.981 1.00 87.38 117 ILE A CA 1
ATOM 870 C C . ILE A 1 117 ? 1.277 8.879 15.043 1.00 87.38 117 ILE A C 1
ATOM 872 O O . ILE A 1 117 ? 1.009 7.814 14.475 1.00 87.38 117 ILE A O 1
ATOM 876 N N . PRO A 1 118 ? 0.549 9.990 14.823 1.00 84.44 118 PRO A N 1
ATOM 877 C CA . PRO A 1 118 ? -0.550 9.992 13.869 1.00 84.44 118 PRO A CA 1
ATOM 878 C C . PRO A 1 118 ? -0.055 9.588 12.465 1.00 84.44 118 PRO A C 1
ATOM 880 O O . PRO A 1 118 ? 0.960 10.126 12.005 1.00 84.44 118 PRO A O 1
ATOM 883 N N . PRO A 1 119 ? -0.761 8.688 11.746 1.00 82.94 119 PRO A N 1
ATOM 884 C CA . PRO A 1 119 ? -0.255 8.089 10.510 1.00 82.94 119 PRO A CA 1
ATOM 885 C C . PRO A 1 119 ? 0.191 9.097 9.454 1.00 82.94 119 PRO A C 1
ATOM 887 O O . PRO A 1 119 ? 1.196 8.887 8.787 1.00 82.94 119 PRO A O 1
ATOM 890 N N . HIS A 1 120 ? -0.515 10.219 9.307 1.00 79.94 120 HIS A N 1
ATOM 891 C CA . HIS A 1 120 ? -0.193 11.198 8.268 1.00 79.94 120 HIS A CA 1
ATOM 892 C C . HIS A 1 120 ? 1.200 11.799 8.490 1.00 79.94 120 HIS A C 1
ATOM 894 O O . HIS A 1 120 ? 1.998 11.823 7.558 1.00 79.94 120 HIS A O 1
ATOM 900 N N . PHE A 1 121 ? 1.532 12.188 9.725 1.00 80.75 121 PHE A N 1
ATOM 901 C CA . PHE A 1 121 ? 2.856 12.721 10.056 1.00 80.75 121 PHE A CA 1
ATOM 902 C C . PHE A 1 121 ? 3.947 11.664 9.903 1.00 80.75 121 PHE A C 1
ATOM 904 O O . PHE A 1 121 ? 4.972 11.937 9.280 1.00 80.75 121 PHE A O 1
ATOM 911 N N . ALA A 1 122 ? 3.704 10.450 10.411 1.00 86.69 122 ALA A N 1
ATOM 912 C CA . ALA A 1 122 ? 4.661 9.352 10.312 1.00 86.69 122 ALA A CA 1
ATOM 913 C C . ALA A 1 122 ? 5.002 9.036 8.848 1.00 86.69 122 ALA A C 1
ATOM 915 O O . ALA A 1 122 ? 6.174 8.954 8.497 1.00 86.69 122 ALA A O 1
ATOM 916 N N . MET A 1 123 ? 3.995 8.925 7.978 1.00 86.88 123 MET A N 1
ATOM 917 C CA . MET A 1 123 ? 4.212 8.559 6.578 1.00 86.88 123 MET A CA 1
ATOM 918 C C . MET A 1 123 ? 4.877 9.661 5.756 1.00 86.88 123 MET A C 1
ATOM 920 O O . MET A 1 123 ? 5.689 9.347 4.890 1.00 86.88 123 MET A O 1
ATOM 924 N N . PHE A 1 124 ? 4.560 10.936 6.004 1.00 83.62 124 PHE A N 1
ATOM 925 C CA . PHE A 1 124 ? 5.250 12.040 5.328 1.00 83.62 124 PHE A CA 1
ATOM 926 C C . PHE A 1 124 ? 6.722 12.102 5.734 1.00 83.62 124 PHE A C 1
ATOM 928 O O . PHE A 1 124 ? 7.591 12.173 4.866 1.00 83.62 124 PHE A O 1
ATOM 935 N N . ALA A 1 125 ? 7.002 12.019 7.038 1.00 84.56 125 ALA A N 1
ATOM 936 C CA . ALA A 1 125 ? 8.366 12.025 7.552 1.00 84.56 125 ALA A CA 1
ATOM 937 C C . ALA A 1 125 ? 9.163 10.823 7.033 1.00 84.56 125 ALA A C 1
ATOM 939 O O . ALA A 1 125 ? 10.269 10.989 6.527 1.00 84.56 125 ALA A O 1
ATOM 940 N N . MET A 1 126 ? 8.580 9.624 7.083 1.00 91.12 126 MET A N 1
ATOM 941 C CA . MET A 1 126 ? 9.237 8.407 6.616 1.00 91.12 126 MET A CA 1
ATOM 942 C C . MET A 1 126 ? 9.397 8.369 5.100 1.00 91.12 126 MET A C 1
ATOM 944 O O . MET A 1 126 ? 10.444 7.951 4.624 1.00 91.12 126 MET A O 1
ATOM 948 N N . GLY A 1 127 ? 8.427 8.856 4.324 1.00 89.25 127 GLY A N 1
ATOM 949 C CA . GLY A 1 127 ? 8.575 8.992 2.875 1.00 89.25 127 GLY A CA 1
ATOM 950 C C . GLY A 1 127 ? 9.726 9.930 2.499 1.00 89.25 127 GLY A C 1
ATOM 951 O O . GLY A 1 127 ? 10.558 9.577 1.663 1.00 89.25 127 GLY A O 1
ATOM 952 N N . ALA A 1 128 ? 9.820 11.085 3.166 1.00 87.38 128 ALA A N 1
ATOM 953 C CA . ALA A 1 128 ? 10.926 12.024 2.985 1.00 87.38 128 ALA A CA 1
ATOM 954 C C . ALA A 1 128 ? 12.269 11.425 3.428 1.00 87.38 128 ALA A C 1
ATOM 956 O O . ALA A 1 128 ? 13.261 11.568 2.719 1.00 87.38 128 ALA A O 1
ATOM 957 N N . PHE A 1 129 ? 12.293 10.711 4.557 1.00 91.38 129 PHE A N 1
ATOM 958 C CA . PHE A 1 129 ? 13.485 10.031 5.055 1.00 91.38 129 PHE A CA 1
ATOM 959 C C . PHE A 1 129 ? 13.958 8.932 4.102 1.00 91.38 129 PHE A C 1
ATOM 961 O O . PHE A 1 129 ? 15.129 8.919 3.749 1.00 91.38 129 PHE A O 1
ATOM 968 N N . ILE A 1 130 ? 13.068 8.045 3.646 1.00 92.62 130 ILE A N 1
ATOM 969 C CA . ILE A 1 130 ? 13.393 6.973 2.692 1.00 92.62 130 ILE A CA 1
ATOM 970 C C . ILE A 1 130 ? 13.979 7.573 1.415 1.00 92.62 130 ILE A C 1
ATOM 972 O O . ILE A 1 130 ? 15.008 7.102 0.936 1.00 92.62 130 ILE A O 1
ATOM 976 N N . TYR A 1 131 ? 13.349 8.628 0.890 1.00 89.44 131 TYR A N 1
ATOM 977 C CA . TYR A 1 131 ? 13.837 9.337 -0.287 1.00 89.44 131 TYR A CA 1
ATOM 978 C C . TYR A 1 131 ? 15.222 9.943 -0.066 1.00 89.44 131 TYR A C 1
ATOM 980 O O . TYR A 1 131 ? 16.142 9.655 -0.826 1.00 89.44 131 TYR A O 1
ATOM 988 N N . TRP A 1 132 ? 15.381 10.743 0.990 1.00 88.38 132 TRP A N 1
ATOM 989 C CA . TRP A 1 132 ? 16.638 11.415 1.306 1.00 88.38 132 TRP A CA 1
ATOM 990 C C . TRP A 1 132 ? 17.765 10.417 1.586 1.00 88.38 132 TRP A C 1
ATOM 992 O O . TRP A 1 132 ? 18.833 10.519 0.992 1.00 88.38 132 TRP A O 1
ATOM 1002 N N . PHE A 1 133 ? 17.522 9.420 2.438 1.00 91.56 133 PHE A N 1
ATOM 1003 C CA . PHE A 1 133 ? 18.498 8.391 2.787 1.00 91.56 133 PHE A CA 1
ATOM 1004 C C . PHE A 1 133 ? 18.903 7.581 1.555 1.00 91.56 133 PHE A C 1
ATOM 1006 O O . PHE A 1 133 ? 20.092 7.384 1.303 1.00 91.56 133 PHE A O 1
ATOM 1013 N N . GLY A 1 134 ? 17.914 7.164 0.761 1.00 89.75 134 GLY A N 1
ATOM 1014 C CA . GLY A 1 134 ? 18.125 6.427 -0.473 1.00 89.75 134 GLY A CA 1
ATOM 1015 C C . GLY A 1 134 ? 18.955 7.196 -1.485 1.00 89.75 134 GLY A C 1
ATOM 1016 O O . GLY A 1 134 ? 19.935 6.671 -2.001 1.00 89.75 134 GLY A O 1
ATOM 1017 N N . PHE A 1 135 ? 18.594 8.450 -1.735 1.00 85.25 135 PHE A N 1
ATOM 1018 C CA . PHE A 1 135 ? 19.304 9.288 -2.691 1.00 85.25 135 PHE A CA 1
ATOM 1019 C C . PHE A 1 135 ? 20.720 9.642 -2.220 1.00 85.25 135 PHE A C 1
ATOM 1021 O O . PHE A 1 135 ? 21.639 9.625 -3.023 1.00 85.25 135 PHE A O 1
ATOM 1028 N N . ALA A 1 136 ? 20.910 9.926 -0.929 1.00 87.00 136 ALA A N 1
ATOM 1029 C CA . ALA A 1 136 ? 22.202 10.358 -0.399 1.00 87.00 136 ALA A CA 1
ATOM 1030 C C . ALA A 1 136 ? 23.211 9.214 -0.195 1.00 87.00 136 ALA A C 1
ATOM 1032 O O . ALA A 1 136 ? 24.413 9.453 -0.268 1.00 87.00 136 ALA A O 1
ATOM 1033 N N . HIS A 1 137 ? 22.750 7.992 0.101 1.00 89.81 137 HIS A N 1
ATOM 1034 C CA . HIS A 1 137 ? 23.643 6.895 0.505 1.00 89.81 137 HIS A CA 1
ATOM 1035 C C . HIS A 1 137 ? 23.548 5.653 -0.376 1.00 89.81 137 HIS A C 1
ATOM 1037 O O . HIS A 1 137 ? 24.519 4.904 -0.482 1.00 89.81 137 HIS A O 1
ATOM 1043 N N . LEU A 1 138 ? 22.380 5.384 -0.962 1.00 89.12 138 LEU A N 1
ATOM 1044 C CA . LEU A 1 138 ? 22.143 4.129 -1.674 1.00 89.12 138 LEU A CA 1
ATOM 1045 C C . LEU A 1 138 ? 22.326 4.297 -3.178 1.00 89.12 138 LEU A C 1
ATOM 1047 O O . LEU A 1 138 ? 22.905 3.409 -3.795 1.00 89.12 138 LEU A O 1
ATOM 1051 N N . ILE A 1 139 ? 21.870 5.428 -3.726 1.00 87.94 139 ILE A N 1
ATOM 1052 C CA . ILE A 1 139 ? 21.860 5.767 -5.153 1.00 87.94 139 ILE A CA 1
ATOM 1053 C C . ILE A 1 139 ? 23.026 6.712 -5.472 1.00 87.94 139 ILE A C 1
ATOM 1055 O O . ILE A 1 139 ? 23.370 7.571 -4.673 1.00 87.94 139 ILE A O 1
ATOM 1059 N N . THR A 1 140 ? 23.667 6.553 -6.633 1.00 81.00 140 THR A N 1
ATOM 1060 C CA . THR A 1 140 ? 24.834 7.372 -7.024 1.00 81.00 140 THR A CA 1
ATOM 1061 C C . THR A 1 140 ? 24.399 8.471 -7.986 1.00 81.00 140 THR A C 1
ATOM 1063 O O . THR A 1 140 ? 24.193 8.175 -9.163 1.00 81.00 140 THR A O 1
ATOM 1066 N N . ASP A 1 141 ? 24.226 9.692 -7.465 1.00 68.38 141 ASP A N 1
ATOM 1067 C CA . ASP A 1 141 ? 24.106 11.001 -8.147 1.00 68.38 141 ASP A CA 1
ATOM 1068 C C . ASP A 1 141 ? 23.350 11.032 -9.488 1.00 68.38 141 ASP A C 1
ATOM 1070 O O . ASP A 1 141 ? 23.655 11.807 -10.396 1.00 68.38 141 ASP A O 1
ATOM 1074 N N . THR A 1 142 ? 22.332 10.187 -9.630 1.00 79.31 142 THR A N 1
ATOM 1075 C CA . THR A 1 142 ? 21.508 10.096 -10.833 1.00 79.31 142 THR A CA 1
ATOM 1076 C C . THR A 1 142 ? 20.041 10.063 -10.442 1.00 79.31 142 THR A C 1
ATOM 1078 O O . THR A 1 142 ? 19.593 9.252 -9.632 1.00 79.31 142 THR A O 1
ATOM 1081 N N . ASP A 1 143 ? 19.263 10.962 -11.044 1.00 82.75 143 ASP A N 1
ATOM 1082 C CA . ASP A 1 143 ? 17.810 11.008 -10.855 1.00 82.75 143 ASP A CA 1
ATOM 1083 C C . ASP A 1 143 ? 17.097 9.820 -11.520 1.00 82.75 143 ASP A C 1
ATOM 1085 O O . ASP A 1 143 ? 15.942 9.521 -11.221 1.00 82.75 143 ASP A O 1
ATOM 1089 N N . VAL A 1 144 ? 17.762 9.159 -12.468 1.00 89.31 144 VAL A N 1
ATOM 1090 C CA . VAL A 1 144 ? 17.210 8.051 -13.242 1.00 89.31 144 VAL A CA 1
ATOM 1091 C C . VAL A 1 144 ? 18.205 6.902 -13.232 1.00 89.31 144 VAL A C 1
ATOM 1093 O O . VAL A 1 144 ? 19.308 7.023 -13.760 1.00 89.31 144 VAL A O 1
ATOM 1096 N N . VAL A 1 145 ? 17.788 5.776 -12.656 1.00 91.12 145 VAL A N 1
ATOM 1097 C CA . VAL A 1 145 ? 18.563 4.535 -12.635 1.00 91.12 145 VAL A CA 1
ATOM 1098 C C . VAL A 1 145 ? 18.064 3.638 -13.761 1.00 91.12 145 VAL A C 1
ATOM 1100 O O . VAL A 1 145 ? 16.935 3.148 -13.720 1.00 91.12 145 VAL A O 1
ATOM 1103 N N . TYR A 1 146 ? 18.893 3.438 -14.781 1.00 92.75 146 TYR A N 1
ATOM 1104 C CA . TYR A 1 146 ? 18.560 2.580 -15.916 1.00 92.75 146 TYR A CA 1
ATOM 1105 C C . TYR A 1 146 ? 18.713 1.104 -15.557 1.00 92.75 146 TYR A C 1
ATOM 1107 O O . TYR A 1 146 ? 19.663 0.711 -14.880 1.00 92.75 146 TYR A O 1
ATOM 1115 N N . VAL A 1 147 ? 17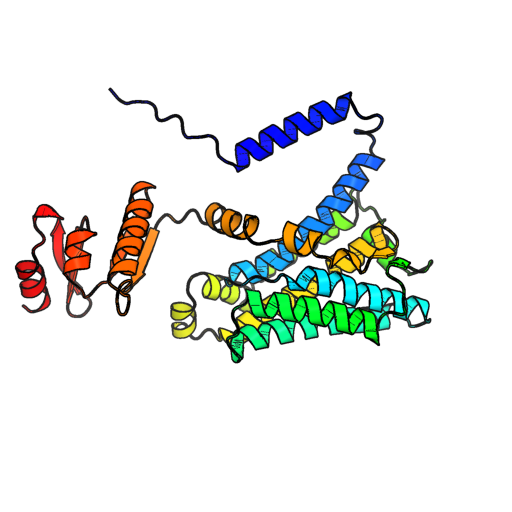.774 0.288 -16.032 1.00 92.62 147 VAL A N 1
ATOM 1116 C CA . VAL A 1 147 ? 17.807 -1.162 -15.847 1.00 92.62 147 VAL A CA 1
ATOM 1117 C C . VAL A 1 147 ? 18.883 -1.754 -16.763 1.00 92.62 147 VAL A C 1
ATOM 1119 O O . VAL A 1 147 ? 18.754 -1.617 -17.983 1.00 92.62 147 VAL A O 1
ATOM 1122 N N . PRO A 1 148 ? 19.934 -2.406 -16.223 1.00 90.50 148 PRO A N 1
ATOM 1123 C CA . PRO A 1 148 ? 20.974 -3.011 -17.044 1.00 90.50 148 PRO A 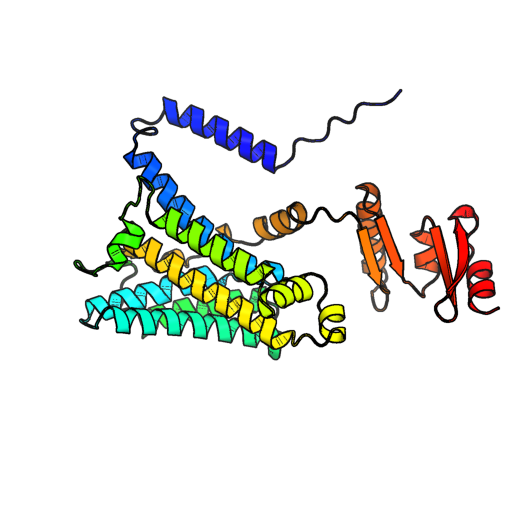CA 1
ATOM 1124 C C . PRO A 1 148 ? 20.381 -4.115 -17.921 1.00 90.50 148 PRO A C 1
ATOM 1126 O O . PRO A 1 148 ? 19.438 -4.800 -17.531 1.00 90.50 148 PRO A O 1
ATOM 1129 N N . GLN A 1 149 ? 20.933 -4.299 -19.117 1.00 85.69 149 GLN A N 1
ATOM 1130 C CA . GLN A 1 149 ? 20.540 -5.386 -20.009 1.00 85.69 149 GLN A CA 1
ATOM 1131 C C . GLN A 1 149 ? 21.742 -6.305 -20.244 1.00 85.69 149 GLN A C 1
ATOM 1133 O O . GLN A 1 149 ? 22.783 -5.805 -20.674 1.00 85.69 149 GLN A O 1
ATOM 1138 N N . PRO A 1 150 ? 21.623 -7.624 -19.989 1.00 83.62 150 PRO A N 1
ATOM 1139 C CA . PRO A 1 150 ? 20.441 -8.352 -19.499 1.00 83.62 150 PRO A CA 1
ATOM 1140 C C . PRO A 1 150 ? 20.290 -8.324 -17.959 1.00 83.62 150 PRO A C 1
ATOM 1142 O O . PRO A 1 150 ? 21.248 -8.596 -17.244 1.00 83.62 150 PRO A O 1
ATOM 1145 N N . ILE A 1 151 ? 19.075 -8.085 -17.436 1.00 86.19 151 ILE A N 1
ATOM 1146 C CA . ILE A 1 151 ? 18.762 -8.185 -15.985 1.00 86.19 151 ILE A CA 1
ATOM 1147 C C . ILE A 1 151 ? 18.174 -9.551 -15.573 1.00 86.19 151 ILE A C 1
ATOM 1149 O O . ILE A 1 151 ? 17.909 -9.795 -14.402 1.00 86.19 151 ILE A O 1
ATOM 1153 N N . GLY A 1 152 ? 17.967 -10.470 -16.520 1.00 87.25 152 GLY A N 1
ATOM 1154 C CA . GLY A 1 152 ? 17.396 -11.797 -16.265 1.00 87.25 152 GLY A CA 1
ATOM 1155 C C . GLY A 1 152 ? 15.863 -11.834 -16.299 1.00 87.25 152 GLY A C 1
ATOM 1156 O O . GLY A 1 152 ? 15.219 -10.992 -16.923 1.00 87.25 152 GLY A O 1
ATOM 1157 N N . TRP A 1 153 ? 15.275 -12.830 -15.628 1.00 89.75 153 TRP A N 1
ATOM 1158 C CA . TRP A 1 153 ? 13.844 -13.178 -15.714 1.00 89.75 153 TRP A CA 1
ATOM 1159 C C . TRP A 1 153 ? 12.890 -12.060 -15.272 1.00 89.75 153 TRP A C 1
ATOM 1161 O O . TRP A 1 153 ? 11.740 -12.011 -15.697 1.00 89.75 153 TRP A O 1
ATOM 1171 N N . ILE A 1 154 ? 13.358 -11.126 -14.443 1.00 91.69 154 ILE A N 1
ATOM 1172 C CA . ILE A 1 154 ? 12.534 -10.022 -13.945 1.00 91.69 154 ILE A CA 1
ATOM 1173 C C . ILE A 1 154 ? 12.058 -9.094 -15.073 1.00 91.69 154 ILE A C 1
ATOM 1175 O O . ILE A 1 154 ? 11.007 -8.470 -14.948 1.00 91.69 154 ILE A O 1
ATOM 1179 N N . LEU A 1 155 ? 12.779 -9.045 -16.201 1.00 91.31 155 LEU A N 1
ATOM 1180 C CA . LEU A 1 155 ? 12.376 -8.277 -17.381 1.00 91.31 155 LEU A CA 1
ATOM 1181 C C . LEU A 1 155 ? 11.023 -8.749 -17.940 1.00 91.31 155 LEU A C 1
ATOM 1183 O O . LEU A 1 155 ? 10.216 -7.931 -18.391 1.00 91.31 155 LEU A O 1
ATOM 1187 N N . GLU A 1 156 ? 10.741 -10.051 -17.851 1.00 90.19 156 GLU A N 1
ATOM 1188 C CA . GLU A 1 156 ? 9.475 -10.635 -18.297 1.00 90.19 156 GLU A CA 1
ATOM 1189 C C . GLU A 1 156 ? 8.292 -10.171 -17.439 1.00 90.19 156 GLU A C 1
ATOM 1191 O O . GLU A 1 156 ? 7.173 -10.100 -17.942 1.00 90.19 156 GLU A O 1
ATOM 1196 N N . LEU A 1 157 ? 8.515 -9.760 -16.184 1.00 91.19 157 LEU A N 1
ATOM 1197 C CA . LEU A 1 157 ? 7.446 -9.222 -15.336 1.00 91.19 157 LEU A CA 1
ATOM 1198 C C . LEU A 1 157 ? 6.897 -7.887 -15.850 1.00 91.19 157 LEU A C 1
ATOM 1200 O O . LEU A 1 157 ? 5.708 -7.620 -15.686 1.00 91.19 157 LEU A O 1
ATOM 1204 N N . GLY A 1 158 ? 7.744 -7.051 -16.458 1.00 88.69 158 GLY A N 1
ATOM 1205 C CA . GLY A 1 158 ? 7.350 -5.744 -16.994 1.00 88.69 158 GLY A CA 1
ATOM 1206 C C . GLY A 1 158 ? 6.990 -5.763 -18.480 1.00 88.69 158 GLY A C 1
ATOM 1207 O O . GLY A 1 158 ? 6.070 -5.067 -18.922 1.00 88.69 158 GLY A O 1
ATOM 1208 N N . GLN A 1 159 ? 7.713 -6.556 -19.273 1.00 87.62 159 GLN A N 1
ATOM 1209 C CA . GLN A 1 159 ? 7.587 -6.553 -20.737 1.00 87.62 159 GLN A CA 1
ATOM 1210 C C . GLN A 1 159 ? 6.974 -7.822 -21.316 1.00 87.62 159 GLN A C 1
ATOM 1212 O O . GLN A 1 159 ? 6.531 -7.803 -22.464 1.00 87.62 159 GLN A O 1
ATOM 1217 N N . GLY A 1 160 ? 6.935 -8.903 -20.539 1.00 88.19 160 GLY A N 1
ATOM 1218 C CA . GLY A 1 160 ? 6.390 -10.175 -20.977 1.00 88.19 160 GLY A CA 1
ATOM 1219 C C . GLY A 1 160 ? 4.879 -10.129 -21.178 1.00 88.19 160 GLY A C 1
ATOM 1220 O O . GLY A 1 160 ? 4.164 -9.230 -20.716 1.00 88.19 160 GLY A O 1
ATOM 1221 N N . ALA A 1 161 ? 4.390 -11.149 -21.868 1.00 88.25 161 ALA A N 1
ATOM 1222 C CA . ALA A 1 161 ? 2.975 -11.413 -22.028 1.00 88.25 161 ALA A CA 1
ATOM 1223 C C . ALA A 1 161 ? 2.722 -12.904 -21.822 1.00 88.25 161 ALA A C 1
ATOM 1225 O O . ALA A 1 161 ? 3.510 -13.741 -22.257 1.00 88.25 161 ALA A O 1
ATOM 1226 N N . PHE A 1 162 ? 1.603 -13.230 -21.189 1.00 86.94 162 PHE A N 1
ATOM 1227 C CA . PHE A 1 162 ? 1.162 -14.604 -21.001 1.00 86.94 162 PHE A CA 1
ATOM 1228 C C . PHE A 1 162 ? -0.300 -14.714 -21.427 1.00 86.94 162 PHE A C 1
ATOM 1230 O O . PHE A 1 162 ? -1.136 -13.902 -21.034 1.00 86.94 162 PHE A O 1
ATOM 1237 N N . LEU A 1 163 ? -0.595 -15.683 -22.300 1.00 84.69 163 LEU A N 1
ATOM 1238 C CA . LEU A 1 163 ? -1.921 -15.875 -22.909 1.00 84.69 163 LEU A CA 1
ATOM 1239 C C . LEU A 1 163 ? -2.504 -14.596 -23.552 1.00 84.69 163 LEU A C 1
ATOM 1241 O O . LEU A 1 163 ? -3.706 -14.359 -23.502 1.00 84.69 163 LEU A O 1
ATOM 1245 N N . GLY A 1 164 ? -1.648 -13.751 -24.139 1.00 82.31 164 GLY A N 1
ATOM 1246 C CA . GLY A 1 164 ? -2.051 -12.489 -24.778 1.00 82.31 164 GLY A CA 1
ATOM 1247 C C . GLY A 1 164 ? -2.260 -11.311 -23.819 1.00 82.31 164 GLY A C 1
ATOM 1248 O O . GLY A 1 164 ? -2.483 -10.192 -24.279 1.00 82.31 164 GLY A O 1
ATOM 1249 N N . PHE A 1 165 ? -2.131 -11.521 -22.506 1.00 84.81 165 PHE A N 1
ATOM 1250 C CA . PHE A 1 165 ? -2.237 -10.465 -21.503 1.00 84.81 165 PHE A CA 1
ATOM 1251 C C . PHE A 1 165 ? -0.852 -9.982 -21.052 1.00 84.81 165 PHE A C 1
ATOM 1253 O O . PHE A 1 165 ? 0.033 -10.809 -20.819 1.00 84.81 165 PHE A O 1
ATOM 1260 N N . PRO A 1 166 ? -0.647 -8.661 -20.881 1.00 89.94 166 PRO A N 1
ATOM 1261 C CA . PRO A 1 166 ? 0.568 -8.125 -20.278 1.00 89.94 166 PRO A CA 1
ATOM 1262 C C . PRO A 1 166 ? 0.839 -8.740 -18.907 1.00 89.94 166 PRO A C 1
ATOM 1264 O O . PRO A 1 166 ? -0.043 -8.750 -18.042 1.00 89.94 166 PRO A O 1
ATOM 1267 N N . MET A 1 167 ? 2.080 -9.169 -18.682 1.00 92.12 167 MET A N 1
ATOM 1268 C CA . MET A 1 167 ? 2.495 -9.755 -17.410 1.00 92.12 167 MET A CA 1
ATOM 1269 C C . MET A 1 167 ? 2.191 -8.855 -16.195 1.00 92.12 167 MET A C 1
ATOM 1271 O O . MET A 1 167 ? 1.688 -9.386 -15.204 1.00 92.12 167 MET A O 1
ATOM 1275 N N . PRO A 1 168 ? 2.319 -7.509 -16.259 1.00 92.38 168 PRO A N 1
ATOM 1276 C CA . PRO A 1 168 ? 1.921 -6.634 -15.153 1.00 92.38 168 PRO A CA 1
ATOM 1277 C C . PRO A 1 168 ? 0.479 -6.833 -14.666 1.00 92.38 168 PRO A C 1
ATOM 1279 O O . PRO A 1 168 ? 0.233 -6.825 -13.462 1.00 92.38 168 PRO A O 1
ATOM 1282 N N . ILE A 1 169 ? -0.478 -7.063 -15.574 1.00 91.88 169 ILE A N 1
ATOM 1283 C CA . ILE A 1 169 ? -1.889 -7.289 -15.211 1.00 91.88 169 ILE A CA 1
ATOM 1284 C C . ILE A 1 169 ? -2.041 -8.615 -14.469 1.00 91.88 169 ILE A C 1
ATOM 1286 O O . ILE A 1 169 ? -2.784 -8.705 -13.494 1.00 91.88 169 ILE A O 1
ATOM 1290 N N . ILE A 1 170 ? -1.323 -9.641 -14.919 1.00 92.88 170 ILE A N 1
ATOM 1291 C CA . ILE A 1 170 ? -1.360 -10.971 -14.313 1.00 92.88 170 ILE A CA 1
ATOM 1292 C C . ILE A 1 170 ? -0.769 -10.916 -12.910 1.00 92.88 170 ILE A C 1
ATOM 1294 O O . ILE A 1 170 ? -1.369 -11.455 -11.982 1.00 92.88 170 ILE A O 1
ATOM 1298 N N . VAL A 1 171 ? 0.353 -10.216 -12.723 1.00 93.88 171 VAL A N 1
ATOM 1299 C CA . VAL A 1 171 ? 0.955 -10.055 -11.395 1.00 93.88 171 VAL A CA 1
ATOM 1300 C C . VAL A 1 171 ? 0.016 -9.280 -10.466 1.00 93.88 171 VAL A C 1
ATOM 1302 O O . VAL A 1 171 ? -0.155 -9.682 -9.317 1.00 93.88 171 VAL A O 1
ATOM 1305 N N . VAL A 1 172 ? -0.662 -8.228 -10.945 1.00 92.75 172 VAL A N 1
ATOM 1306 C CA . VAL A 1 172 ? -1.717 -7.536 -10.175 1.00 92.75 172 VAL A CA 1
ATOM 1307 C C . VAL A 1 172 ? -2.850 -8.487 -9.793 1.00 92.75 172 VAL A C 1
ATOM 1309 O O . VAL A 1 172 ? -3.207 -8.552 -8.620 1.00 92.75 172 VAL A O 1
ATOM 1312 N N . ALA A 1 173 ? -3.408 -9.237 -10.746 1.00 93.75 173 ALA A N 1
ATOM 1313 C CA . ALA A 1 173 ? -4.511 -10.164 -10.495 1.00 93.75 173 ALA A CA 1
ATOM 1314 C C . ALA A 1 173 ? -4.115 -11.263 -9.500 1.00 93.75 173 ALA A C 1
ATOM 1316 O O . ALA A 1 173 ? -4.872 -11.584 -8.584 1.00 93.75 173 ALA A O 1
ATOM 1317 N N . PHE A 1 174 ? -2.900 -11.793 -9.631 1.00 95.38 174 PHE A N 1
ATOM 1318 C CA . PHE A 1 174 ? -2.343 -12.778 -8.714 1.00 95.38 174 PHE A CA 1
ATOM 1319 C C . PHE A 1 174 ? -2.126 -12.194 -7.312 1.00 95.38 174 PHE A C 1
ATOM 1321 O O . PHE A 1 174 ? -2.492 -12.815 -6.316 1.00 95.38 174 PHE A O 1
ATOM 1328 N N . THR A 1 175 ? -1.618 -10.962 -7.222 1.00 95.56 175 THR A N 1
ATOM 1329 C CA . THR A 1 175 ? -1.429 -10.246 -5.951 1.00 95.56 175 THR A CA 1
ATOM 1330 C C . THR A 1 175 ? -2.774 -9.954 -5.284 1.00 95.56 175 THR A C 1
ATOM 1332 O O . THR A 1 175 ? -2.918 -10.151 -4.081 1.00 95.56 175 THR A O 1
ATOM 1335 N N . ALA A 1 176 ? -3.787 -9.556 -6.059 1.00 94.56 176 ALA A N 1
ATOM 1336 C CA . ALA A 1 176 ? -5.152 -9.351 -5.583 1.00 94.56 176 ALA A CA 1
ATOM 1337 C C . ALA A 1 176 ? -5.778 -10.657 -5.080 1.00 94.56 176 ALA A C 1
ATOM 1339 O O . ALA A 1 176 ? -6.418 -10.662 -4.030 1.00 94.56 176 ALA A O 1
ATOM 1340 N N . LEU A 1 177 ? -5.561 -11.773 -5.784 1.00 96.75 177 LEU A N 1
ATOM 1341 C CA . LEU A 1 177 ? -6.020 -13.093 -5.356 1.00 96.75 177 LEU A CA 1
ATOM 1342 C C . LEU A 1 177 ? -5.352 -13.510 -4.043 1.00 96.75 177 LEU A C 1
ATOM 1344 O O . LEU A 1 177 ? -6.050 -13.902 -3.111 1.00 96.75 177 LEU A O 1
ATOM 1348 N N . ILE A 1 178 ? -4.027 -13.378 -3.932 1.00 96.69 178 ILE A N 1
ATOM 1349 C CA . ILE A 1 178 ? -3.302 -13.655 -2.685 1.00 96.69 178 ILE A CA 1
ATOM 1350 C C . ILE A 1 178 ? -3.822 -12.761 -1.561 1.00 96.69 178 ILE A C 1
ATOM 1352 O O . ILE A 1 178 ? -4.130 -13.267 -0.486 1.00 96.69 178 ILE A O 1
ATOM 1356 N N . GLY A 1 179 ? -3.972 -11.459 -1.809 1.00 94.56 179 GLY A N 1
ATOM 1357 C CA . GLY A 1 179 ? -4.514 -10.505 -0.843 1.00 94.56 179 GLY A CA 1
ATOM 1358 C C . GLY A 1 179 ? -5.923 -10.883 -0.387 1.00 94.56 179 GLY A C 1
ATOM 1359 O O . GLY A 1 179 ? -6.196 -10.917 0.810 1.00 94.56 179 GLY A O 1
ATOM 1360 N N . TYR A 1 180 ? -6.802 -11.258 -1.317 1.00 93.94 180 TYR A N 1
ATOM 1361 C CA . TYR A 1 180 ? -8.151 -11.739 -1.022 1.00 93.94 180 TYR A CA 1
ATOM 1362 C C . TYR A 1 180 ? -8.135 -13.006 -0.164 1.00 93.94 180 TYR A C 1
ATOM 1364 O O . TYR A 1 180 ? -8.807 -13.064 0.868 1.00 93.94 180 TYR A O 1
ATOM 1372 N N . LEU A 1 181 ? -7.357 -14.018 -0.562 1.00 96.38 181 LEU A N 1
ATOM 1373 C CA . LEU A 1 181 ? -7.247 -15.274 0.176 1.00 96.38 181 LEU A CA 1
ATOM 1374 C C . LEU A 1 181 ? -6.655 -15.043 1.569 1.00 96.38 181 LEU A C 1
ATOM 1376 O O . LEU A 1 181 ? -7.154 -15.594 2.550 1.00 96.38 181 LEU A O 1
ATOM 1380 N N . PHE A 1 182 ? -5.640 -14.186 1.667 1.00 96.44 182 PHE A N 1
ATOM 1381 C CA . PHE A 1 182 ? -5.023 -13.781 2.920 1.00 96.44 182 PHE A CA 1
ATOM 1382 C C . PHE A 1 182 ? -6.046 -13.117 3.845 1.00 96.44 182 PHE A C 1
ATOM 1384 O O . PHE A 1 182 ? -6.261 -13.600 4.958 1.00 96.44 182 PHE A O 1
ATOM 1391 N N . LEU A 1 183 ? -6.728 -12.068 3.379 1.00 93.00 183 LEU A N 1
ATOM 1392 C CA . LEU A 1 183 ? -7.709 -11.321 4.169 1.00 93.00 183 LEU A CA 1
ATOM 1393 C C . LEU A 1 183 ? -8.898 -12.192 4.595 1.00 93.00 183 LEU A C 1
ATOM 1395 O O . LEU A 1 183 ? -9.355 -12.093 5.732 1.00 93.00 183 LEU A O 1
ATOM 1399 N N . LYS A 1 184 ? -9.377 -13.075 3.712 1.00 92.25 184 LYS A N 1
ATOM 1400 C CA . LYS A 1 184 ? -10.556 -13.909 3.971 1.00 92.25 184 LYS A CA 1
ATOM 1401 C C . LYS A 1 184 ? -10.251 -15.128 4.843 1.00 92.25 184 LYS A C 1
ATOM 1403 O O . LYS A 1 184 ? -10.986 -15.413 5.791 1.00 92.25 184 LYS A O 1
ATOM 1408 N N . TYR A 1 185 ? -9.191 -15.871 4.531 1.00 95.06 185 TYR A N 1
ATOM 1409 C CA . TYR A 1 185 ? -8.978 -17.205 5.101 1.00 95.06 185 TYR A CA 1
ATOM 1410 C C . TYR A 1 185 ? -7.923 -17.253 6.210 1.00 95.06 185 TYR A C 1
ATOM 1412 O O . TYR A 1 185 ? -7.982 -18.152 7.053 1.00 95.06 185 TYR A O 1
ATOM 1420 N N . THR A 1 186 ? -7.017 -16.278 6.313 1.00 96.69 186 THR A N 1
ATOM 1421 C CA . THR A 1 186 ? -5.977 -16.299 7.357 1.00 96.69 186 THR A CA 1
ATOM 1422 C C . THR A 1 186 ? -6.413 -15.591 8.642 1.00 96.69 186 THR A C 1
ATOM 1424 O O . THR A 1 186 ? -7.234 -14.673 8.632 1.00 96.69 186 THR A O 1
ATOM 1427 N N . LYS A 1 187 ? -5.848 -16.016 9.782 1.00 94.38 187 LYS A N 1
ATOM 1428 C CA . LYS A 1 187 ? -6.044 -15.354 11.085 1.00 94.38 187 LYS A CA 1
ATOM 1429 C C . LYS A 1 187 ? -5.609 -13.874 11.072 1.00 94.38 187 LYS A C 1
ATOM 1431 O O . LYS A 1 187 ? -6.446 -13.043 11.417 1.00 94.38 187 LYS A O 1
ATOM 1436 N N . PRO A 1 188 ? -4.374 -13.514 10.656 1.00 94.19 188 PRO A N 1
ATOM 1437 C CA . PRO A 1 188 ? -3.963 -12.109 10.608 1.00 94.19 188 PRO A CA 1
ATOM 1438 C C . PRO A 1 188 ? -4.826 -11.278 9.652 1.00 94.19 188 PRO A C 1
ATOM 1440 O O . PRO A 1 188 ? -5.172 -10.153 9.992 1.00 94.19 188 PRO A O 1
ATOM 1443 N N . GLY A 1 189 ? -5.252 -11.839 8.515 1.00 93.38 189 GLY A N 1
ATOM 1444 C CA . GLY A 1 189 ? -6.157 -11.166 7.583 1.00 93.38 189 GLY A CA 1
ATOM 1445 C C . GLY A 1 189 ? -7.497 -10.773 8.211 1.00 93.38 189 GLY A C 1
ATOM 1446 O O . GLY A 1 189 ? -7.899 -9.612 8.142 1.00 93.38 189 GLY A O 1
ATOM 1447 N N . ARG A 1 190 ? -8.148 -11.703 8.922 1.00 90.38 190 ARG A N 1
ATOM 1448 C CA . ARG A 1 190 ? -9.388 -11.404 9.662 1.00 90.38 190 ARG A CA 1
ATOM 1449 C C . ARG A 1 190 ? -9.175 -10.376 10.771 1.00 90.38 190 ARG A C 1
ATOM 1451 O O . ARG A 1 190 ? -10.048 -9.547 11.007 1.00 90.38 190 ARG A O 1
ATOM 1458 N N . PHE A 1 191 ? -8.018 -10.402 11.433 1.00 93.19 191 PHE A N 1
ATOM 1459 C CA . PHE A 1 191 ? -7.678 -9.410 12.451 1.00 93.19 191 PHE A CA 1
ATOM 1460 C C . PHE A 1 191 ? -7.465 -8.013 11.868 1.00 93.19 191 PHE A C 1
ATOM 1462 O O . PHE A 1 191 ? -7.866 -7.050 12.509 1.00 93.19 191 PHE A O 1
ATOM 1469 N N . ILE A 1 192 ? -6.906 -7.880 10.661 1.00 92.75 192 ILE A N 1
ATOM 1470 C CA . ILE A 1 192 ? -6.794 -6.583 9.971 1.00 92.75 192 ILE A CA 1
ATOM 1471 C C . ILE A 1 192 ? -8.179 -5.960 9.776 1.00 92.75 192 ILE A C 1
ATOM 1473 O O . ILE A 1 192 ? -8.376 -4.800 10.130 1.00 92.75 192 ILE A O 1
ATOM 1477 N N . VAL A 1 193 ? -9.143 -6.744 9.284 1.00 89.00 193 VAL A N 1
ATOM 1478 C CA . VAL A 1 193 ? -10.526 -6.282 9.085 1.00 89.00 193 VAL A CA 1
ATOM 1479 C C . VAL A 1 193 ? -11.187 -5.931 10.422 1.00 89.00 193 VAL A C 1
ATOM 1481 O O . VAL A 1 193 ? -11.735 -4.843 10.563 1.00 89.00 193 VAL A O 1
ATOM 1484 N N . ALA A 1 194 ? -11.059 -6.791 11.437 1.00 84.44 194 ALA A N 1
ATOM 1485 C CA . ALA A 1 194 ? -11.653 -6.555 12.756 1.00 84.44 194 ALA A CA 1
ATOM 1486 C C . ALA A 1 194 ? -11.087 -5.308 13.467 1.00 84.44 194 ALA A C 1
ATOM 1488 O O . ALA A 1 194 ? -11.832 -4.548 14.084 1.00 84.44 194 ALA A O 1
ATOM 1489 N N . VAL A 1 195 ? -9.772 -5.073 13.364 1.00 86.56 195 VAL A N 1
ATOM 1490 C CA . VAL A 1 195 ? -9.116 -3.848 13.861 1.00 86.56 195 VAL A CA 1
ATOM 1491 C C . VAL A 1 195 ? -9.659 -2.614 13.137 1.00 86.56 195 VAL A C 1
ATOM 1493 O O . VAL A 1 195 ? -9.869 -1.575 13.763 1.00 86.56 195 VAL A O 1
ATOM 1496 N N . GLY A 1 196 ? -9.910 -2.750 11.836 1.00 83.94 196 GLY A N 1
ATOM 1497 C CA . GLY A 1 196 ? -10.532 -1.748 10.982 1.00 83.94 196 GLY A CA 1
ATOM 1498 C C . GLY A 1 196 ? -11.936 -1.331 11.385 1.00 83.94 196 GLY A C 1
ATOM 1499 O O . GLY A 1 196 ? -12.257 -0.138 11.400 1.00 83.94 196 GLY A O 1
ATOM 1500 N N . ASP A 1 197 ? -12.763 -2.313 11.733 1.00 79.19 197 ASP A N 1
ATOM 1501 C CA . ASP A 1 197 ? -14.138 -2.084 12.164 1.00 79.19 197 ASP A CA 1
ATOM 1502 C C . ASP A 1 197 ? -14.155 -1.310 13.483 1.00 79.19 197 ASP A C 1
ATOM 1504 O O . ASP A 1 197 ? -14.688 -0.195 13.546 1.00 79.19 197 ASP A O 1
ATOM 1508 N N . ASN A 1 198 ? -13.515 -1.855 14.526 1.00 80.75 198 ASN A N 1
ATOM 1509 C CA . ASN A 1 198 ? -13.413 -1.195 15.822 1.00 80.75 198 ASN A CA 1
ATOM 1510 C C . ASN A 1 198 ? -12.208 -1.691 16.644 1.00 80.75 198 ASN A C 1
ATOM 1512 O O . ASN A 1 198 ? -12.188 -2.808 17.162 1.00 80.75 198 ASN A O 1
ATOM 1516 N N . ILE A 1 199 ? -11.235 -0.798 16.850 1.00 82.38 199 ILE A N 1
ATOM 1517 C CA . ILE A 1 199 ? -10.014 -1.067 17.621 1.00 82.38 199 ILE A CA 1
ATOM 1518 C C . ILE A 1 199 ? -10.317 -1.472 19.074 1.00 82.38 199 ILE A C 1
ATOM 1520 O O . ILE A 1 199 ? -9.642 -2.352 19.609 1.00 82.38 199 ILE A O 1
ATOM 1524 N N . ALA A 1 200 ? -11.300 -0.844 19.728 1.00 76.38 200 ALA A N 1
ATOM 1525 C CA . ALA A 1 200 ? -11.635 -1.133 21.123 1.00 76.38 200 ALA A CA 1
ATOM 1526 C C . ALA A 1 200 ? -12.236 -2.538 21.265 1.00 76.38 200 ALA A C 1
ATOM 1528 O O . ALA A 1 200 ? -11.781 -3.322 22.097 1.00 76.38 200 ALA A O 1
ATOM 1529 N N . VAL A 1 201 ? -13.175 -2.892 20.382 1.00 73.88 201 VAL A N 1
ATOM 1530 C CA . VAL A 1 201 ? -13.784 -4.232 20.345 1.00 73.88 201 VAL A CA 1
ATOM 1531 C C . VAL A 1 201 ? -12.739 -5.296 20.014 1.00 73.88 201 VAL A C 1
ATOM 1533 O O . VAL A 1 201 ? -12.697 -6.336 20.666 1.00 73.88 201 VAL A O 1
ATOM 1536 N N . ALA A 1 202 ? -11.835 -5.021 19.069 1.00 78.38 202 ALA A N 1
ATOM 1537 C CA . ALA A 1 202 ? -10.741 -5.930 18.737 1.00 78.38 202 ALA A CA 1
ATOM 1538 C C . ALA A 1 202 ? -9.832 -6.217 19.949 1.00 78.38 202 ALA A C 1
ATOM 1540 O O . ALA A 1 202 ? -9.442 -7.365 20.165 1.00 78.38 202 ALA A O 1
ATOM 1541 N N . ARG A 1 203 ? -9.527 -5.203 20.775 1.00 78.88 203 ARG A N 1
ATOM 1542 C CA . ARG A 1 203 ? -8.732 -5.383 22.006 1.00 78.88 203 ARG A CA 1
ATOM 1543 C C . ARG A 1 203 ? -9.451 -6.243 23.041 1.00 78.88 203 ARG A C 1
ATOM 1545 O O . ARG A 1 203 ? -8.815 -7.109 23.632 1.00 78.88 203 ARG A O 1
ATOM 1552 N N . ILE A 1 204 ? -10.753 -6.027 23.236 1.00 77.50 204 ILE A N 1
ATOM 1553 C CA . ILE A 1 204 ? -11.575 -6.847 24.142 1.00 77.50 204 ILE A CA 1
ATOM 1554 C C . ILE A 1 204 ? -11.627 -8.298 23.641 1.00 77.50 204 ILE A C 1
ATOM 1556 O O . ILE A 1 204 ? -11.494 -9.229 24.428 1.00 77.50 204 ILE A O 1
ATOM 1560 N N . GLY A 1 205 ? -11.714 -8.494 22.323 1.00 77.56 205 GLY A N 1
ATOM 1561 C CA . GLY A 1 205 ? -11.635 -9.798 21.658 1.00 77.56 205 GLY A CA 1
ATOM 1562 C C . GLY A 1 205 ? -10.241 -10.443 21.642 1.00 77.56 205 GLY A C 1
ATOM 1563 O O . GLY A 1 205 ? -10.005 -11.336 20.831 1.00 77.56 205 GLY A O 1
ATOM 1564 N N . ALA A 1 206 ? -9.315 -9.986 22.493 1.00 86.62 206 ALA A N 1
ATOM 1565 C CA . ALA A 1 206 ? -7.947 -10.485 22.638 1.00 86.62 206 ALA A CA 1
ATOM 1566 C C . ALA A 1 206 ? -7.080 -10.419 21.361 1.00 86.62 206 ALA A C 1
ATOM 1568 O O . ALA A 1 206 ? -6.091 -11.144 21.228 1.00 86.62 206 ALA A O 1
ATOM 1569 N N . ILE A 1 207 ? -7.404 -9.529 20.416 1.00 89.88 207 ILE A N 1
ATOM 1570 C CA . ILE A 1 207 ? -6.568 -9.298 19.235 1.00 89.88 207 ILE A CA 1
ATOM 1571 C C . ILE A 1 207 ? -5.387 -8.406 19.625 1.00 89.88 207 ILE A C 1
ATOM 1573 O O . ILE A 1 207 ? -5.554 -7.295 20.137 1.00 89.88 207 ILE A O 1
ATOM 1577 N N . ALA A 1 208 ? -4.173 -8.856 19.308 1.00 93.31 208 ALA A N 1
ATOM 1578 C CA . ALA A 1 208 ? -2.958 -8.063 19.454 1.00 93.31 208 ALA A CA 1
ATOM 1579 C C . ALA A 1 208 ? -2.908 -6.945 18.392 1.00 93.31 208 ALA A C 1
ATOM 1581 O O . ALA A 1 208 ? -2.241 -7.062 17.366 1.00 93.31 208 ALA A O 1
ATOM 1582 N N . VAL A 1 209 ? -3.630 -5.844 18.636 1.00 91.19 209 VAL A N 1
ATOM 1583 C CA . VAL A 1 209 ? -3.803 -4.744 17.668 1.00 91.19 209 VAL A CA 1
ATOM 1584 C C . VAL A 1 209 ? -2.470 -4.166 17.192 1.00 91.19 209 VAL A C 1
ATOM 1586 O O . VAL A 1 209 ? -2.306 -3.916 16.003 1.00 91.19 209 VAL A O 1
ATOM 1589 N N . ARG A 1 210 ? -1.505 -3.964 18.098 1.00 93.75 210 ARG A N 1
ATOM 1590 C CA . ARG A 1 210 ? -0.231 -3.310 17.757 1.00 93.75 210 ARG A CA 1
ATOM 1591 C C . ARG A 1 210 ? 0.588 -4.106 16.721 1.00 93.75 210 ARG A C 1
ATOM 1593 O O . ARG A 1 210 ? 0.919 -3.526 15.689 1.00 93.75 210 ARG A O 1
ATOM 1600 N N . PRO A 1 211 ? 0.843 -5.419 16.904 1.00 95.31 211 PRO A N 1
ATOM 1601 C CA . PRO A 1 211 ? 1.441 -6.249 15.857 1.00 95.31 211 PRO A CA 1
ATOM 1602 C C . PRO A 1 211 ? 0.659 -6.271 14.542 1.00 95.31 211 PRO A C 1
ATOM 1604 O O . PRO A 1 211 ? 1.265 -6.292 13.476 1.00 95.31 211 PRO A O 1
ATOM 1607 N N . ILE A 1 212 ? -0.677 -6.249 14.594 1.00 95.25 212 ILE A N 1
ATOM 1608 C CA . ILE A 1 212 ? -1.511 -6.267 13.385 1.00 95.25 212 ILE A CA 1
ATOM 1609 C C . ILE A 1 212 ? -1.373 -4.971 12.588 1.00 95.25 212 ILE A C 1
ATOM 1611 O O . ILE A 1 212 ? -1.251 -5.029 11.367 1.00 95.25 212 ILE A O 1
ATOM 1615 N N . LEU A 1 213 ? -1.315 -3.820 13.259 1.00 93.12 213 LEU A N 1
ATOM 1616 C CA . LEU A 1 213 ? -0.992 -2.553 12.606 1.00 93.12 213 LEU A CA 1
ATOM 1617 C C . LEU A 1 213 ? 0.405 -2.610 11.979 1.00 93.12 213 LEU A C 1
ATOM 1619 O O . LEU A 1 213 ? 0.554 -2.258 10.815 1.00 93.12 213 LEU A O 1
ATOM 1623 N N . ALA A 1 214 ? 1.409 -3.125 12.696 1.00 95.50 214 ALA A N 1
ATOM 1624 C CA . ALA A 1 214 ? 2.761 -3.239 12.154 1.00 95.50 214 ALA A CA 1
ATOM 1625 C C . ALA A 1 214 ? 2.840 -4.144 10.911 1.00 95.50 214 ALA A C 1
ATOM 1627 O O . ALA A 1 214 ? 3.499 -3.808 9.925 1.00 95.50 214 ALA A O 1
ATOM 1628 N N . LEU A 1 215 ? 2.101 -5.255 10.924 1.00 95.94 215 LEU A N 1
ATOM 1629 C CA . LEU A 1 215 ? 1.990 -6.167 9.792 1.00 95.94 215 LEU A CA 1
ATOM 1630 C C . LEU A 1 215 ? 1.380 -5.489 8.556 1.00 95.94 215 LEU A C 1
ATOM 1632 O O . LEU A 1 215 ? 1.857 -5.733 7.453 1.00 95.94 215 LEU A O 1
ATOM 1636 N N . GLN A 1 216 ? 0.366 -4.629 8.713 1.00 95.25 216 GLN A N 1
ATOM 1637 C CA . GLN A 1 216 ? -0.274 -3.942 7.579 1.00 95.25 216 GLN A CA 1
ATOM 1638 C C . GLN A 1 216 ? 0.720 -3.092 6.779 1.00 95.25 216 GLN A C 1
ATOM 1640 O O . GLN A 1 216 ? 0.758 -3.193 5.554 1.00 95.25 216 GLN A O 1
ATOM 1645 N N . TYR A 1 217 ? 1.556 -2.300 7.457 1.00 95.69 217 TYR A N 1
ATOM 1646 C CA . TYR A 1 217 ? 2.568 -1.467 6.793 1.00 95.69 217 TYR A CA 1
ATOM 1647 C C . TYR A 1 217 ? 3.713 -2.300 6.199 1.00 95.69 217 TYR A C 1
ATOM 1649 O O . TYR A 1 217 ? 4.240 -1.960 5.142 1.00 95.69 217 TYR A O 1
ATOM 1657 N N . CYS A 1 218 ? 4.059 -3.432 6.817 1.00 96.25 218 CYS A N 1
ATOM 1658 C CA . CYS A 1 218 ? 5.015 -4.385 6.249 1.00 96.25 218 CYS A CA 1
ATOM 1659 C C . CYS A 1 218 ? 4.492 -5.007 4.935 1.00 96.25 218 CYS A C 1
ATOM 1661 O O . CYS A 1 218 ? 5.199 -5.026 3.927 1.00 96.25 218 CYS A O 1
ATOM 1663 N N . LEU A 1 219 ? 3.222 -5.435 4.908 1.00 96.25 219 LEU A N 1
ATOM 1664 C CA . LEU A 1 219 ? 2.560 -5.947 3.701 1.00 96.25 219 LEU A CA 1
ATOM 1665 C C . LEU A 1 219 ? 2.448 -4.876 2.606 1.00 96.25 219 LEU A C 1
ATOM 1667 O O . LEU A 1 219 ? 2.700 -5.169 1.438 1.00 96.25 219 LEU A O 1
ATOM 1671 N N . SER A 1 220 ? 2.124 -3.636 2.985 1.00 95.38 220 SER A N 1
ATOM 1672 C CA . SER A 1 220 ? 2.129 -2.478 2.081 1.00 95.38 220 SER A CA 1
ATOM 1673 C C . SER A 1 220 ? 3.498 -2.288 1.422 1.00 95.38 220 SER A C 1
ATOM 1675 O O . SER A 1 220 ? 3.584 -2.205 0.198 1.00 95.38 220 SER A O 1
ATOM 1677 N N . GLY A 1 221 ? 4.585 -2.333 2.202 1.00 95.81 221 GLY A N 1
ATOM 1678 C CA . GLY A 1 221 ? 5.955 -2.264 1.684 1.00 95.81 221 GLY A CA 1
ATOM 1679 C C . GLY A 1 221 ? 6.297 -3.401 0.713 1.00 95.81 221 GLY A C 1
ATOM 1680 O O . GLY A 1 221 ? 6.869 -3.160 -0.352 1.00 95.81 221 GLY A O 1
ATOM 1681 N N . ALA A 1 222 ? 5.893 -4.637 1.011 1.00 96.94 222 ALA A N 1
ATOM 1682 C CA . ALA A 1 222 ? 6.108 -5.766 0.102 1.00 96.94 222 ALA A CA 1
ATOM 1683 C C . ALA A 1 222 ? 5.433 -5.544 -1.265 1.00 96.94 222 ALA A C 1
ATOM 1685 O O . ALA A 1 222 ? 6.047 -5.751 -2.315 1.00 96.94 222 ALA A O 1
ATOM 1686 N N . ILE A 1 223 ? 4.182 -5.069 -1.254 1.00 96.12 223 ILE A N 1
ATOM 1687 C CA . ILE A 1 223 ? 3.426 -4.755 -2.473 1.00 96.12 223 ILE A CA 1
ATOM 1688 C C . ILE A 1 223 ? 4.046 -3.553 -3.202 1.00 96.12 223 ILE A C 1
ATOM 1690 O O . ILE A 1 223 ? 4.138 -3.563 -4.430 1.00 96.12 223 ILE A O 1
ATOM 1694 N N . ALA A 1 224 ? 4.538 -2.554 -2.465 1.00 94.88 224 ALA A N 1
ATOM 1695 C CA . ALA A 1 224 ? 5.256 -1.410 -3.022 1.00 94.88 224 ALA A CA 1
ATOM 1696 C C . ALA A 1 224 ? 6.508 -1.840 -3.795 1.00 94.88 224 ALA A C 1
ATOM 1698 O O . ALA A 1 224 ? 6.739 -1.370 -4.904 1.00 94.88 224 ALA A O 1
ATOM 1699 N N . PHE A 1 225 ? 7.295 -2.764 -3.239 1.00 97.31 225 PHE A N 1
ATOM 1700 C CA . PHE A 1 225 ? 8.489 -3.287 -3.903 1.00 97.31 225 PHE A CA 1
ATOM 1701 C C . PHE A 1 225 ? 8.140 -3.986 -5.224 1.00 97.31 225 PHE A C 1
ATOM 1703 O O . PHE A 1 225 ? 8.733 -3.689 -6.261 1.00 97.31 225 PHE A O 1
ATOM 1710 N N . LEU A 1 226 ? 7.118 -4.851 -5.213 1.00 96.19 226 LEU A N 1
ATOM 1711 C CA . LEU A 1 226 ? 6.607 -5.514 -6.418 1.00 96.19 226 LEU A CA 1
ATOM 1712 C C . LEU A 1 226 ? 6.134 -4.510 -7.480 1.00 96.19 226 LEU A C 1
ATOM 1714 O O . LEU A 1 226 ? 6.489 -4.643 -8.653 1.00 96.19 226 LEU A O 1
ATOM 1718 N N . ALA A 1 227 ? 5.396 -3.473 -7.076 1.00 93.56 227 ALA A N 1
ATOM 1719 C CA . ALA A 1 227 ? 4.954 -2.413 -7.981 1.00 93.56 227 ALA A CA 1
ATOM 1720 C C . ALA A 1 227 ? 6.143 -1.679 -8.616 1.00 93.56 227 ALA A C 1
ATOM 1722 O O . ALA A 1 227 ? 6.126 -1.358 -9.808 1.00 93.56 227 ALA A O 1
ATOM 1723 N N . GLY A 1 228 ? 7.201 -1.452 -7.837 1.00 94.06 228 GLY A N 1
ATOM 1724 C CA . GLY A 1 228 ? 8.409 -0.784 -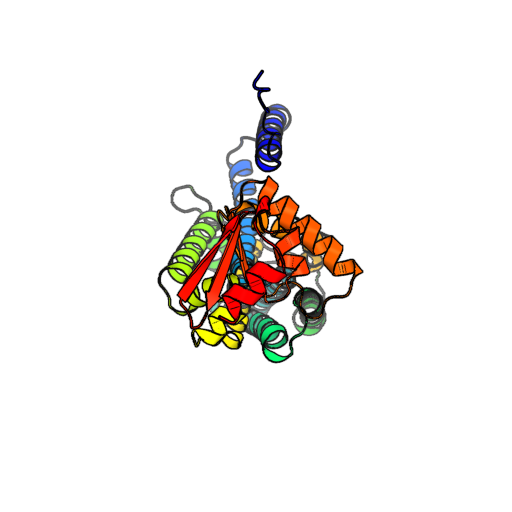8.302 1.00 94.06 228 GLY A CA 1
ATOM 1725 C C . GLY A 1 228 ? 9.186 -1.639 -9.292 1.00 94.06 228 GLY A C 1
ATOM 1726 O O . GLY A 1 228 ? 9.613 -1.126 -10.322 1.00 94.06 228 GLY A O 1
ATOM 1727 N N . VAL A 1 229 ? 9.305 -2.944 -9.036 1.00 95.44 229 VAL A N 1
ATOM 1728 C CA . VAL A 1 229 ? 9.939 -3.907 -9.946 1.00 95.44 229 VAL A CA 1
ATOM 1729 C C . VAL A 1 229 ? 9.238 -3.903 -11.301 1.00 95.44 229 VAL A C 1
ATOM 1731 O O . VAL A 1 229 ? 9.890 -3.789 -12.341 1.00 95.44 229 VAL A O 1
ATOM 1734 N N . ILE A 1 230 ? 7.905 -3.978 -11.298 1.00 93.31 230 ILE A N 1
ATOM 1735 C CA . ILE A 1 230 ? 7.100 -3.929 -12.523 1.00 93.31 230 ILE A CA 1
ATOM 1736 C C . ILE A 1 230 ? 7.294 -2.596 -13.236 1.00 93.31 230 ILE A C 1
ATOM 1738 O O . ILE A 1 230 ? 7.467 -2.575 -14.453 1.00 93.31 230 ILE A O 1
ATOM 1742 N N . THR A 1 231 ? 7.299 -1.487 -12.496 1.00 91.75 231 THR A N 1
ATOM 1743 C CA . THR A 1 231 ? 7.515 -0.151 -13.062 1.00 91.75 231 THR A CA 1
ATOM 1744 C C . THR A 1 231 ? 8.874 -0.073 -13.750 1.00 91.75 231 THR A C 1
ATOM 1746 O O . THR A 1 231 ? 8.931 0.214 -14.945 1.00 91.75 231 THR A O 1
ATOM 1749 N N . ALA A 1 232 ? 9.948 -0.413 -13.032 1.00 92.75 232 ALA A N 1
ATOM 1750 C CA . ALA A 1 232 ? 11.317 -0.342 -13.525 1.00 92.75 232 ALA A CA 1
ATOM 1751 C C . ALA A 1 232 ? 11.530 -1.212 -14.765 1.00 92.75 232 ALA A C 1
ATOM 1753 O O . ALA A 1 232 ? 12.138 -0.772 -15.734 1.00 92.75 232 ALA A O 1
ATOM 1754 N N . THR A 1 233 ? 10.992 -2.431 -14.775 1.00 92.88 233 THR A N 1
ATOM 1755 C CA . THR A 1 233 ? 11.140 -3.358 -15.908 1.00 92.88 233 THR A CA 1
ATOM 1756 C C . THR A 1 233 ? 10.239 -3.002 -17.091 1.00 92.88 233 THR A C 1
ATOM 1758 O O . THR A 1 233 ? 10.635 -3.195 -18.241 1.00 92.88 233 THR A O 1
ATOM 1761 N N . SER A 1 234 ? 9.066 -2.407 -16.848 1.00 89.06 234 SER A N 1
ATOM 1762 C CA . SER A 1 234 ? 8.160 -1.953 -17.913 1.00 89.06 234 SER A CA 1
ATOM 1763 C C . SER A 1 234 ? 8.739 -0.783 -18.707 1.00 89.06 234 SER A C 1
ATOM 1765 O O . SER A 1 234 ? 8.601 -0.762 -19.928 1.00 89.06 234 SER A O 1
ATOM 1767 N N . VAL A 1 235 ? 9.396 0.171 -18.032 1.00 88.31 235 VAL A N 1
ATOM 1768 C CA . VAL A 1 235 ? 9.969 1.376 -18.668 1.00 88.31 235 VAL A CA 1
ATOM 1769 C C . VAL A 1 235 ? 11.498 1.342 -18.797 1.00 88.31 235 VAL A C 1
ATOM 1771 O O . VAL A 1 235 ? 12.088 2.296 -19.290 1.00 88.31 235 VAL A O 1
ATOM 1774 N N . GLN A 1 236 ? 12.136 0.246 -18.370 1.00 91.38 236 GLN A N 1
ATOM 1775 C CA . GLN A 1 236 ? 13.595 0.028 -18.341 1.00 91.38 236 GLN A CA 1
ATOM 1776 C C . GLN A 1 236 ? 14.395 1.079 -17.555 1.00 91.38 236 GLN A C 1
ATOM 1778 O O . GLN A 1 236 ? 15.602 1.232 -17.742 1.00 91.38 236 GLN A O 1
ATOM 1783 N N . ALA A 1 237 ? 13.741 1.788 -16.644 1.00 91.38 237 ALA A N 1
ATOM 1784 C CA . ALA A 1 237 ? 14.370 2.763 -15.774 1.00 91.38 237 ALA A CA 1
ATOM 1785 C C . ALA A 1 237 ? 13.518 2.983 -14.523 1.00 91.38 237 ALA A C 1
ATOM 1787 O O . ALA A 1 237 ? 12.300 2.817 -14.547 1.00 91.38 237 ALA A O 1
ATOM 1788 N N . MET A 1 238 ? 14.145 3.414 -13.437 1.00 91.19 238 MET A N 1
ATOM 1789 C CA . MET A 1 238 ? 13.455 3.932 -12.264 1.00 91.19 238 MET A CA 1
ATOM 1790 C C . MET A 1 238 ? 13.838 5.396 -12.072 1.00 91.19 238 MET A C 1
ATOM 1792 O O . MET A 1 238 ? 15.008 5.716 -11.871 1.00 91.19 238 MET A O 1
ATOM 1796 N N . ASN A 1 239 ? 12.852 6.288 -12.146 1.00 88.44 239 ASN A N 1
ATOM 1797 C CA . ASN A 1 239 ? 13.051 7.713 -11.898 1.00 88.44 239 ASN A CA 1
ATOM 1798 C C . ASN A 1 239 ? 12.794 8.012 -10.415 1.00 88.44 239 ASN A C 1
ATOM 1800 O O . ASN A 1 239 ? 11.685 7.813 -9.921 1.00 88.44 239 ASN A O 1
ATOM 1804 N N . THR A 1 240 ? 13.808 8.502 -9.705 1.00 85.19 240 THR A N 1
ATOM 1805 C CA . THR A 1 240 ? 13.737 8.775 -8.265 1.00 85.19 240 THR A CA 1
ATOM 1806 C C . THR A 1 240 ? 12.904 10.015 -7.945 1.00 85.19 240 THR A C 1
ATOM 1808 O O . THR A 1 240 ? 12.235 10.058 -6.912 1.00 85.19 240 THR A O 1
ATOM 1811 N N . ARG A 1 241 ? 12.803 10.978 -8.871 1.00 79.19 241 ARG A N 1
ATOM 1812 C CA . ARG A 1 241 ? 11.977 12.191 -8.719 1.00 79.19 241 ARG A CA 1
ATOM 1813 C C . ARG A 1 241 ? 10.474 11.939 -8.777 1.00 79.19 241 ARG A C 1
ATOM 1815 O O . ARG A 1 241 ? 9.697 12.854 -8.510 1.00 79.19 241 ARG A O 1
ATOM 1822 N N . VAL A 1 242 ? 10.044 10.710 -9.064 1.00 70.56 242 VAL A N 1
ATOM 1823 C CA . VAL A 1 242 ? 8.644 10.269 -8.910 1.00 70.56 242 VAL A CA 1
ATOM 1824 C C . VAL A 1 242 ? 8.149 10.500 -7.476 1.00 70.56 242 VAL A C 1
ATOM 1826 O O . VAL A 1 242 ? 6.965 10.741 -7.269 1.00 70.56 242 VAL A O 1
ATOM 1829 N N . VAL A 1 243 ? 9.052 10.526 -6.490 1.00 62.12 243 VAL A N 1
ATOM 1830 C CA . VAL A 1 243 ? 8.751 10.841 -5.082 1.00 62.12 243 VAL A CA 1
ATOM 1831 C C . VAL A 1 243 ? 8.525 12.346 -4.837 1.00 62.12 243 VAL A C 1
ATOM 1833 O O . VAL A 1 243 ? 8.163 12.758 -3.738 1.00 62.12 243 VAL A O 1
ATOM 1836 N N . GLY A 1 244 ? 8.685 13.188 -5.862 1.00 55.53 244 GLY A N 1
ATOM 1837 C CA . GLY A 1 244 ? 8.402 14.616 -5.787 1.00 55.53 244 GLY A CA 1
ATOM 1838 C C . GLY A 1 244 ? 6.931 14.933 -5.453 1.00 55.53 244 GLY A C 1
ATOM 1839 O O . GLY A 1 244 ? 6.056 14.063 -5.541 1.00 55.53 244 GLY A O 1
ATOM 1840 N N . PRO A 1 245 ? 6.620 16.201 -5.114 1.00 44.59 245 PRO A N 1
ATOM 1841 C CA . PRO A 1 245 ? 5.325 16.621 -4.560 1.00 44.59 245 PRO A CA 1
ATOM 1842 C C . PRO A 1 245 ? 4.102 16.156 -5.366 1.00 44.59 245 PRO A C 1
ATOM 1844 O O . PRO A 1 245 ? 3.035 15.925 -4.806 1.00 44.59 245 PRO A O 1
ATOM 1847 N N . ASN A 1 246 ? 4.262 15.961 -6.675 1.00 42.56 246 ASN A N 1
ATOM 1848 C CA . ASN A 1 246 ? 3.173 15.705 -7.610 1.00 42.56 246 ASN A CA 1
ATOM 1849 C C . ASN A 1 246 ? 2.535 14.307 -7.487 1.00 42.56 246 ASN A C 1
ATOM 1851 O O . ASN A 1 246 ? 1.357 14.173 -7.803 1.00 42.56 246 ASN A O 1
ATOM 1855 N N . LEU A 1 247 ? 3.231 13.262 -7.017 1.00 45.53 247 LEU A N 1
ATOM 1856 C CA . LEU A 1 247 ? 2.631 11.917 -6.872 1.00 45.53 247 LEU A CA 1
ATOM 1857 C C . LEU A 1 247 ? 2.185 11.595 -5.448 1.00 45.53 247 LEU A C 1
ATOM 1859 O O . LEU A 1 247 ? 1.127 10.986 -5.282 1.00 45.53 247 LEU A O 1
ATOM 1863 N N . ILE A 1 248 ? 2.894 12.100 -4.434 1.00 48.97 248 ILE A N 1
ATOM 1864 C CA . ILE A 1 248 ? 2.406 12.069 -3.048 1.00 48.97 248 ILE A CA 1
ATOM 1865 C C . ILE A 1 248 ? 1.036 12.772 -2.982 1.00 48.97 248 ILE A C 1
ATOM 1867 O O . ILE A 1 248 ? 0.115 12.257 -2.347 1.00 48.97 248 ILE A O 1
ATOM 1871 N N . TYR A 1 249 ? 0.842 13.864 -3.741 1.00 40.84 249 TYR A N 1
ATOM 1872 C CA . TYR A 1 249 ? -0.444 14.568 -3.857 1.00 40.84 249 TYR A CA 1
ATOM 1873 C C . TYR A 1 249 ? -1.492 13.875 -4.753 1.00 40.84 249 TYR A C 1
ATOM 1875 O O . TYR A 1 249 ? -2.683 13.948 -4.466 1.00 40.84 249 TYR A O 1
ATOM 1883 N N . ASN A 1 250 ? -1.103 13.139 -5.801 1.00 43.31 250 ASN A N 1
ATOM 1884 C CA . ASN A 1 250 ? -2.068 12.414 -6.651 1.00 43.31 250 ASN A CA 1
ATOM 1885 C C . ASN A 1 250 ? -2.648 11.153 -5.985 1.00 43.31 250 ASN A C 1
ATOM 1887 O O . ASN A 1 250 ? -3.795 10.780 -6.251 1.00 43.31 250 ASN A O 1
ATOM 1891 N N . VAL A 1 251 ? -1.882 10.528 -5.086 1.00 46.75 251 VAL A N 1
ATOM 1892 C CA . VAL A 1 251 ? -2.355 9.464 -4.183 1.00 46.75 251 VAL A CA 1
ATOM 1893 C C . VAL A 1 251 ? -3.084 10.058 -2.960 1.00 46.75 251 VAL A C 1
ATOM 1895 O O . VAL A 1 251 ? -3.762 9.340 -2.224 1.00 46.75 251 VAL A O 1
ATOM 1898 N N . SER A 1 252 ? -3.004 11.380 -2.739 1.00 41.38 252 SER A N 1
ATOM 1899 C CA . SER A 1 252 ? -3.467 12.009 -1.501 1.00 41.38 252 SER A CA 1
ATOM 1900 C C . SER A 1 252 ? -4.971 11.899 -1.270 1.00 41.38 252 SER A C 1
ATOM 1902 O O . SER A 1 252 ? -5.789 12.538 -1.931 1.00 41.38 252 SER A O 1
ATOM 1904 N N . GLN A 1 253 ? -5.277 11.163 -0.198 1.00 42.56 253 GLN A N 1
ATOM 1905 C CA . GLN A 1 253 ? -6.219 11.472 0.887 1.00 42.56 253 GLN A CA 1
ATOM 1906 C C . GLN A 1 253 ? -7.705 11.594 0.505 1.00 42.56 253 GLN A C 1
ATOM 1908 O O . GLN A 1 253 ? -8.533 10.871 1.056 1.00 42.56 253 GLN A O 1
ATOM 1913 N N . LYS A 1 254 ? -8.077 12.425 -0.475 1.00 31.75 254 LYS A N 1
ATOM 1914 C CA . LYS A 1 254 ? -9.482 12.651 -0.860 1.00 31.75 254 LYS A CA 1
ATOM 1915 C C . LYS A 1 254 ? -10.113 11.410 -1.496 1.00 31.75 254 LYS A C 1
ATOM 1917 O O . LYS A 1 254 ? -11.231 11.053 -1.145 1.00 31.75 254 LYS A O 1
ATOM 1922 N N . LYS A 1 255 ? -9.385 10.696 -2.364 1.00 39.03 255 LYS A N 1
ATOM 1923 C CA . LYS A 1 255 ? -9.894 9.478 -3.027 1.00 39.03 255 LYS A CA 1
ATOM 1924 C C . LYS A 1 255 ? -10.076 8.302 -2.066 1.00 39.03 255 LYS A C 1
ATOM 1926 O O . LYS A 1 255 ? -10.993 7.518 -2.253 1.00 39.03 255 LYS A O 1
ATOM 1931 N N . VAL A 1 256 ? -9.245 8.198 -1.028 1.00 47.72 256 VAL A N 1
ATOM 1932 C CA . VAL A 1 256 ? -9.320 7.120 -0.026 1.00 47.72 256 VAL A CA 1
ATOM 1933 C C . VAL A 1 256 ? -10.456 7.363 0.968 1.00 47.72 256 VAL A C 1
ATOM 1935 O O . VAL A 1 256 ? -11.172 6.426 1.304 1.00 47.72 256 VAL A O 1
ATOM 1938 N N . VAL A 1 257 ? -10.685 8.613 1.386 1.00 41.56 257 VAL A N 1
ATOM 1939 C CA . VAL A 1 257 ? -11.853 8.982 2.209 1.00 41.56 257 VAL A CA 1
ATOM 1940 C C . VAL A 1 257 ? -13.161 8.773 1.435 1.00 41.56 257 VAL A C 1
ATOM 1942 O O . VAL A 1 257 ? -14.127 8.272 2.005 1.00 41.56 257 VAL A O 1
ATOM 1945 N N . ILE A 1 258 ? -13.169 9.065 0.130 1.00 37.62 258 ILE A N 1
ATOM 1946 C CA . ILE A 1 258 ? -14.308 8.795 -0.761 1.00 37.62 258 ILE A CA 1
ATOM 1947 C C . ILE A 1 258 ? -14.482 7.281 -1.005 1.00 37.62 258 ILE A C 1
ATOM 1949 O O . ILE A 1 258 ? -15.584 6.764 -0.885 1.00 37.62 258 ILE A O 1
ATOM 1953 N N . ALA A 1 259 ? -13.413 6.515 -1.245 1.00 42.41 259 ALA A N 1
ATOM 1954 C CA . ALA A 1 259 ? -13.500 5.052 -1.355 1.00 42.41 259 ALA A CA 1
ATOM 1955 C C . ALA A 1 259 ? -13.983 4.398 -0.045 1.00 42.41 259 ALA A C 1
ATOM 1957 O O . ALA A 1 259 ? -14.757 3.443 -0.071 1.00 42.41 259 ALA A O 1
ATOM 1958 N N . ARG A 1 260 ? -13.585 4.946 1.111 1.00 47.22 260 ARG A N 1
ATOM 1959 C CA . ARG A 1 260 ? -14.051 4.519 2.438 1.00 47.22 260 ARG A CA 1
ATOM 1960 C C . ARG A 1 260 ? -15.558 4.725 2.615 1.00 47.22 260 ARG A C 1
ATOM 1962 O O . ARG A 1 260 ? -16.198 3.850 3.193 1.00 47.22 260 ARG A O 1
ATOM 1969 N N . SER A 1 261 ? -16.127 5.828 2.122 1.00 38.44 261 SER A N 1
ATOM 1970 C CA . SER A 1 261 ? -17.577 6.064 2.184 1.00 38.44 261 SER A CA 1
ATOM 1971 C C . SER A 1 261 ? -18.369 5.253 1.151 1.00 38.44 261 SER A C 1
ATOM 1973 O O . SER A 1 261 ? -19.533 4.948 1.391 1.00 38.44 261 SER A O 1
ATOM 1975 N N . LEU A 1 262 ? -17.745 4.854 0.037 1.00 38.78 262 LEU A N 1
ATOM 1976 C CA . LEU A 1 262 ? -18.390 4.088 -1.039 1.00 38.78 262 LEU A CA 1
ATOM 1977 C C . LEU A 1 262 ? -18.409 2.567 -0.791 1.00 38.78 262 LEU A C 1
ATOM 1979 O O . LEU A 1 262 ? -19.362 1.892 -1.178 1.00 38.78 262 LEU A O 1
ATOM 1983 N N . VAL A 1 263 ? -17.388 2.008 -0.128 1.00 49.66 263 VAL A N 1
ATOM 1984 C CA . VAL A 1 263 ? -17.261 0.548 0.077 1.00 49.66 263 VAL A CA 1
ATOM 1985 C C . VAL A 1 263 ? -18.133 0.029 1.224 1.00 49.66 263 VAL A C 1
ATOM 1987 O O . VAL A 1 263 ? -18.613 -1.105 1.174 1.00 49.66 263 VAL A O 1
ATOM 1990 N N . GLN A 1 264 ? -18.397 0.839 2.250 1.00 47.03 264 GLN A N 1
ATOM 1991 C CA . GLN A 1 264 ? -19.291 0.440 3.331 1.00 47.03 264 GLN A CA 1
ATOM 1992 C C . GLN A 1 264 ? -20.708 0.951 3.057 1.00 47.03 264 GLN A C 1
ATOM 1994 O O . GLN A 1 264 ? -21.077 2.043 3.477 1.00 47.03 264 GLN A O 1
ATOM 1999 N N . LYS A 1 265 ? -21.556 0.111 2.443 1.00 46.78 265 LYS A N 1
ATOM 2000 C CA . LYS A 1 265 ? -23.013 0.200 2.654 1.00 46.78 265 LYS A CA 1
ATOM 2001 C C . LYS A 1 265 ? -23.303 -0.149 4.116 1.00 46.78 265 LYS A C 1
ATOM 2003 O O . LYS A 1 265 ? -23.798 -1.235 4.423 1.00 46.78 265 LYS A O 1
ATOM 2008 N N . LEU A 1 266 ? -22.945 0.749 5.029 1.00 49.97 266 LEU A N 1
ATOM 2009 C CA . LEU A 1 266 ? -23.421 0.705 6.398 1.00 49.97 266 LEU A CA 1
ATOM 2010 C C . LEU A 1 266 ? -24.949 0.708 6.296 1.00 49.97 266 LEU A C 1
ATOM 2012 O O . LEU A 1 266 ? -25.549 1.558 5.649 1.00 49.97 266 LEU A O 1
ATOM 2016 N N . LYS A 1 267 ? -25.583 -0.329 6.835 1.00 58.44 267 LYS A N 1
ATOM 2017 C CA . LYS A 1 267 ? -27.040 -0.355 7.029 1.00 58.44 267 LYS A CA 1
ATOM 2018 C C . LYS A 1 267 ? -27.398 0.045 8.457 1.00 58.44 267 LYS A C 1
ATOM 2020 O O . LYS A 1 267 ? -28.556 0.331 8.740 1.00 58.44 267 LYS A O 1
ATOM 2025 N N . ARG A 1 268 ? -26.414 -0.025 9.360 1.00 69.62 268 ARG A N 1
ATOM 2026 C CA . ARG A 1 268 ? -26.555 0.146 10.804 1.00 69.62 268 ARG A CA 1
ATOM 2027 C C . ARG A 1 268 ? -25.263 0.734 11.370 1.00 69.62 268 ARG A C 1
ATOM 2029 O O . ARG A 1 268 ? -24.190 0.323 10.930 1.00 69.62 268 ARG A O 1
ATOM 2036 N N . ILE A 1 269 ? -25.363 1.638 12.333 1.00 74.56 269 ILE A N 1
ATOM 2037 C CA . ILE A 1 269 ? -24.234 2.234 13.054 1.00 74.56 269 ILE A CA 1
ATOM 2038 C C . ILE A 1 269 ? -24.558 2.271 14.552 1.00 74.56 269 ILE A C 1
ATOM 2040 O O . ILE A 1 269 ? -25.703 2.514 14.920 1.00 74.56 269 ILE A O 1
ATOM 2044 N N . LEU A 1 270 ? -23.569 1.975 15.401 1.00 79.62 270 LEU A N 1
ATOM 2045 C CA . LEU A 1 270 ? -23.701 1.975 16.860 1.00 79.62 270 LEU A CA 1
ATOM 2046 C C . LEU A 1 270 ? -22.759 3.026 17.456 1.00 79.62 270 LEU A C 1
ATOM 2048 O O . LEU A 1 270 ? -21.550 2.958 17.229 1.00 79.62 270 LEU A O 1
ATOM 2052 N N . PHE A 1 271 ? -23.307 3.952 18.235 1.00 76.56 271 PHE A N 1
ATOM 2053 C CA . PHE A 1 271 ? -22.565 4.919 19.035 1.00 76.56 271 PHE A CA 1
ATOM 2054 C C . PHE A 1 271 ? -22.609 4.502 20.505 1.00 76.56 271 PHE A C 1
ATOM 2056 O O . PHE A 1 271 ? -23.691 4.341 21.059 1.00 76.56 271 PHE A O 1
ATOM 2063 N N . ASP A 1 272 ? -21.446 4.318 21.129 1.00 77.62 272 ASP A N 1
ATOM 2064 C CA . ASP A 1 272 ? -21.324 3.984 22.552 1.00 77.62 272 ASP A CA 1
ATOM 2065 C C . ASP A 1 272 ? -20.751 5.190 23.305 1.00 77.62 272 ASP A C 1
ATOM 2067 O O . ASP A 1 272 ? -19.587 5.546 23.129 1.00 77.62 272 ASP A O 1
ATOM 2071 N N . VAL A 1 273 ? -21.612 5.859 24.070 1.00 71.31 273 VAL A N 1
ATOM 2072 C CA . VAL A 1 273 ? -21.366 7.081 24.850 1.00 71.31 273 VAL A CA 1
ATOM 2073 C C . VAL A 1 273 ? -20.628 8.178 24.052 1.00 71.31 273 VAL A C 1
ATOM 2075 O O . VAL A 1 273 ? -19.543 8.617 24.447 1.00 71.31 273 VAL A O 1
ATOM 2078 N N . PRO A 1 274 ? -21.176 8.645 22.913 1.00 62.69 274 PRO A N 1
ATOM 2079 C CA . PRO A 1 274 ? -20.404 9.402 21.926 1.00 62.69 274 PRO A CA 1
ATOM 2080 C C . PRO A 1 274 ? -20.064 10.840 22.350 1.00 62.69 274 PRO A C 1
ATOM 2082 O O . PRO A 1 274 ? -19.170 11.437 21.754 1.00 62.69 274 PRO A O 1
ATOM 2085 N N . MET A 1 275 ? -20.736 11.396 23.366 1.00 65.38 275 MET A N 1
ATOM 2086 C CA . MET A 1 275 ? -20.579 12.804 23.772 1.00 65.38 275 MET A CA 1
ATOM 2087 C C . MET A 1 275 ? -19.880 13.008 25.128 1.00 65.38 275 MET A C 1
ATOM 2089 O O . MET A 1 275 ? -19.779 14.129 25.630 1.00 65.38 275 MET A O 1
ATOM 2093 N N . ARG A 1 276 ? -19.356 11.945 25.756 1.00 60.22 276 ARG A N 1
ATOM 2094 C CA . ARG A 1 276 ? -18.682 12.070 27.060 1.00 60.22 276 ARG A CA 1
ATOM 2095 C C . ARG A 1 276 ? -17.287 12.685 26.906 1.00 60.22 276 ARG A C 1
ATOM 2097 O O . ARG A 1 276 ? -16.400 12.078 26.318 1.00 60.22 276 ARG A O 1
ATOM 2104 N N . GLY A 1 277 ? -17.080 13.855 27.517 1.00 55.72 277 GLY A N 1
ATOM 2105 C CA . GLY A 1 277 ? -15.789 14.560 27.526 1.00 55.72 277 GLY A CA 1
ATOM 2106 C C . GLY A 1 277 ? -15.563 15.503 26.338 1.00 55.72 277 GLY A C 1
ATOM 2107 O O . GLY A 1 277 ? -14.429 15.916 26.110 1.00 55.72 277 GLY A O 1
ATOM 2108 N N . VAL A 1 278 ? -16.623 15.830 25.596 1.00 61.78 278 VAL A N 1
ATOM 2109 C CA . VAL A 1 278 ? -16.608 16.737 24.440 1.00 61.78 278 VAL A CA 1
ATOM 2110 C C . VAL A 1 278 ? -17.146 18.113 24.859 1.00 61.78 278 VAL A C 1
ATOM 2112 O O . VAL A 1 278 ? -18.053 18.201 25.689 1.00 61.78 278 VAL A O 1
ATOM 2115 N N . ASP A 1 279 ? -16.562 19.196 24.337 1.00 65.00 279 ASP A N 1
ATOM 2116 C CA . ASP A 1 279 ? -17.025 20.556 24.630 1.00 65.00 279 ASP A CA 1
ATOM 2117 C C . ASP A 1 279 ? -18.406 20.857 24.007 1.00 65.00 279 ASP A C 1
ATOM 2119 O O . ASP A 1 279 ? -18.898 20.158 23.117 1.00 65.00 279 ASP A O 1
ATOM 2123 N N . ALA A 1 280 ? -19.066 21.913 24.490 1.00 62.44 280 ALA A N 1
ATOM 2124 C CA . ALA A 1 280 ? -20.428 22.249 24.072 1.00 62.44 280 ALA A CA 1
ATOM 2125 C C . ALA A 1 280 ? -20.557 22.572 22.566 1.00 62.44 280 ALA A C 1
ATOM 2127 O O . ALA A 1 280 ? -21.638 22.396 22.001 1.00 62.44 280 ALA A O 1
ATOM 2128 N N . GLY A 1 281 ? -19.479 23.024 21.912 1.00 54.81 281 GLY A N 1
ATOM 2129 C CA . GLY A 1 281 ? -19.464 23.332 20.481 1.00 54.81 281 GLY A CA 1
ATOM 2130 C C . GLY A 1 281 ? -19.384 22.070 19.622 1.00 54.81 281 GLY A C 1
ATOM 2131 O O . GLY A 1 281 ? -20.170 21.903 18.689 1.00 54.81 281 GLY A O 1
ATOM 2132 N N . ALA A 1 282 ? -18.500 21.144 19.987 1.00 54.25 282 ALA A N 1
ATOM 2133 C CA . ALA A 1 282 ? -18.333 19.864 19.311 1.00 54.25 282 ALA A CA 1
ATOM 2134 C C . ALA A 1 282 ? -19.535 18.916 19.517 1.00 54.25 282 ALA A C 1
ATOM 2136 O O . ALA A 1 282 ? -19.851 18.131 18.620 1.00 54.25 282 ALA A O 1
ATOM 2137 N N . ASN A 1 283 ? -20.292 19.053 20.615 1.00 64.44 283 ASN A N 1
ATOM 2138 C CA . ASN A 1 283 ? -21.573 18.351 20.785 1.00 64.44 283 ASN A CA 1
ATOM 2139 C C . ASN A 1 283 ? -22.591 18.728 19.697 1.00 64.44 283 ASN A C 1
ATOM 2141 O O . ASN A 1 283 ? -23.243 17.856 19.125 1.00 64.44 283 ASN A O 1
ATOM 2145 N N . ALA A 1 284 ? -22.717 20.016 19.359 1.00 67.44 284 ALA A N 1
ATOM 2146 C CA . AL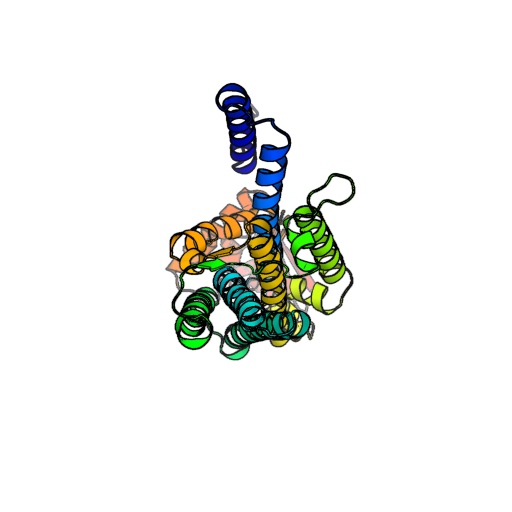A A 1 284 ? -23.660 20.470 18.332 1.00 67.44 284 ALA A CA 1
ATOM 2147 C C . ALA A 1 284 ? -23.305 19.951 16.926 1.00 67.44 284 ALA A C 1
ATOM 2149 O O . ALA A 1 284 ? -24.197 19.689 16.118 1.00 67.44 284 ALA A O 1
ATOM 2150 N N . GLU A 1 285 ? -22.014 19.785 16.634 1.00 61.19 285 GLU A N 1
ATOM 2151 C CA . GLU A 1 285 ? -21.543 19.197 15.381 1.00 61.19 285 GLU A CA 1
ATOM 2152 C C . GLU A 1 285 ? -21.817 17.688 15.328 1.00 61.19 285 GLU A C 1
ATOM 2154 O O . GLU A 1 285 ? -22.346 17.200 14.329 1.00 61.19 285 GLU A O 1
ATOM 2159 N N . LEU A 1 286 ? -21.570 16.966 16.427 1.00 66.94 286 LEU A N 1
ATOM 2160 C CA . LEU A 1 286 ? -21.910 15.546 16.551 1.00 66.94 286 LEU A CA 1
ATOM 2161 C C . LEU A 1 286 ? -23.411 15.289 16.376 1.00 66.94 286 LEU A C 1
ATOM 2163 O O . LEU A 1 286 ? -23.776 14.357 15.662 1.00 66.94 286 LEU A O 1
ATOM 2167 N N . HIS A 1 287 ? -24.275 16.138 16.944 1.00 74.56 287 HIS A N 1
ATOM 2168 C CA . HIS A 1 287 ? -25.722 16.065 16.720 1.00 74.56 287 HIS A CA 1
ATOM 2169 C C . HIS A 1 287 ? -26.069 16.129 15.224 1.00 74.56 287 HIS A C 1
ATOM 2171 O O . HIS A 1 287 ? -26.749 15.242 14.717 1.00 74.56 287 HIS A O 1
ATOM 2177 N N . ARG A 1 288 ? -25.532 17.115 14.489 1.00 74.94 288 ARG A N 1
ATOM 2178 C CA . ARG A 1 288 ? -25.787 17.258 13.042 1.00 74.94 288 ARG A CA 1
ATOM 2179 C C . ARG A 1 288 ? -25.295 16.064 12.232 1.00 74.94 288 ARG A C 1
ATOM 2181 O O . ARG A 1 288 ? -25.920 15.697 11.242 1.00 74.94 288 ARG A O 1
ATOM 2188 N N . VAL A 1 289 ? -24.163 15.482 12.623 1.00 71.88 289 VAL A N 1
ATOM 2189 C CA . VAL A 1 289 ? -23.625 14.288 11.965 1.00 71.88 289 VAL A CA 1
ATOM 2190 C C . VAL A 1 289 ? -24.540 13.088 12.204 1.00 71.88 289 VAL A C 1
ATOM 2192 O O . VAL A 1 289 ? -24.824 12.358 11.259 1.00 71.88 289 VAL A O 1
ATOM 2195 N N . ILE A 1 290 ? -25.021 12.888 13.433 1.00 77.69 290 ILE A N 1
ATOM 2196 C CA . ILE A 1 290 ? -25.927 11.785 13.779 1.00 77.69 290 ILE A CA 1
ATOM 2197 C C . ILE A 1 290 ? -27.264 11.920 13.035 1.00 77.69 290 ILE A C 1
ATOM 2199 O O . ILE A 1 290 ? -27.699 10.949 12.413 1.00 77.69 290 ILE A O 1
ATOM 2203 N N . ASP A 1 291 ? -27.852 13.117 13.015 1.00 79.62 291 ASP A N 1
ATOM 2204 C CA . ASP A 1 291 ? -29.092 13.394 12.277 1.00 79.62 291 ASP A CA 1
ATOM 2205 C C . ASP A 1 291 ? -28.906 13.161 10.770 1.00 79.62 291 ASP A C 1
ATOM 2207 O O . ASP A 1 291 ? -29.669 12.427 10.143 1.00 79.62 291 ASP A O 1
ATOM 2211 N N . GLY A 1 292 ? -27.817 13.683 10.192 1.00 75.75 292 GLY A N 1
ATOM 2212 C CA . GLY A 1 292 ? -27.512 13.496 8.773 1.00 75.75 292 GLY A CA 1
ATOM 2213 C C . GLY A 1 292 ? -27.284 12.031 8.379 1.00 75.75 292 GLY A C 1
ATOM 2214 O O . GLY A 1 292 ? -27.565 11.650 7.242 1.00 75.75 292 GLY A O 1
ATOM 2215 N N . LEU A 1 293 ? -26.803 11.190 9.303 1.00 75.56 293 LEU A N 1
ATOM 2216 C CA . LEU A 1 293 ? -26.697 9.743 9.095 1.00 75.56 293 LEU A CA 1
ATOM 2217 C C . LEU A 1 293 ? -28.076 9.068 9.114 1.00 75.56 293 LEU A C 1
ATOM 2219 O O . LEU A 1 293 ? -28.328 8.190 8.287 1.00 75.56 293 LEU A O 1
ATOM 2223 N N . ALA A 1 294 ? -28.977 9.474 10.010 1.00 77.88 294 ALA A N 1
ATOM 2224 C CA . ALA A 1 294 ? -30.345 8.960 10.036 1.00 77.88 294 ALA A CA 1
ATOM 2225 C C . ALA A 1 294 ? -31.121 9.332 8.754 1.00 77.88 294 ALA A C 1
ATOM 2227 O O . ALA A 1 294 ? -31.778 8.469 8.165 1.00 77.88 294 ALA A O 1
ATOM 2228 N N . ASP A 1 295 ? -30.960 10.563 8.256 1.00 79.50 295 ASP A N 1
ATOM 2229 C CA . ASP A 1 295 ? -31.639 11.076 7.053 1.00 79.50 295 ASP A CA 1
ATOM 2230 C C . ASP A 1 295 ? -31.299 10.302 5.771 1.00 79.50 295 ASP A C 1
ATOM 2232 O O . ASP A 1 295 ? -32.137 10.146 4.878 1.00 79.50 295 ASP A O 1
ATOM 2236 N N . VAL A 1 296 ? -30.081 9.760 5.668 1.00 71.50 296 VAL A N 1
ATOM 2237 C CA . VAL A 1 296 ? -29.668 8.923 4.526 1.00 71.50 296 VAL A CA 1
ATOM 2238 C C . VAL A 1 296 ? -30.116 7.456 4.654 1.00 71.50 296 VAL A C 1
ATOM 2240 O O . VAL A 1 296 ? -29.739 6.619 3.830 1.00 71.50 296 VAL A O 1
ATOM 2243 N N . GLY A 1 297 ? -30.949 7.131 5.652 1.00 75.50 297 GLY A N 1
ATOM 2244 C CA . GLY A 1 297 ? -31.602 5.827 5.816 1.00 75.50 297 GLY A CA 1
ATOM 2245 C C . GLY A 1 297 ? -30.780 4.777 6.570 1.00 75.50 297 GLY A C 1
ATOM 2246 O O . GLY A 1 297 ? -31.054 3.579 6.445 1.00 75.50 297 GLY A O 1
ATOM 2247 N N . LEU A 1 298 ? -29.764 5.193 7.334 1.00 77.44 298 LEU A N 1
ATOM 2248 C CA . LEU A 1 298 ? -29.015 4.305 8.228 1.00 77.44 298 LEU A CA 1
ATOM 2249 C C . LEU A 1 298 ? -29.790 4.056 9.525 1.00 77.44 298 LEU A C 1
ATOM 2251 O O . LEU A 1 298 ? -30.337 4.976 10.123 1.00 77.44 298 LEU A O 1
ATOM 2255 N N . VAL A 1 299 ? -29.761 2.818 10.024 1.00 81.19 299 VAL A N 1
ATOM 2256 C CA . VAL A 1 299 ? -30.229 2.530 11.388 1.00 81.19 299 VAL A CA 1
ATOM 2257 C C . VAL A 1 299 ? -29.163 2.991 12.381 1.00 81.19 299 VAL A C 1
ATOM 2259 O O . VAL A 1 299 ? -28.099 2.378 12.471 1.00 81.19 299 VAL A O 1
ATOM 2262 N N . VAL A 1 300 ? -29.440 4.050 13.134 1.00 83.12 300 VAL A N 1
ATOM 2263 C CA . VAL A 1 300 ? -28.554 4.548 14.190 1.00 83.12 300 VAL A CA 1
ATOM 2264 C C . VAL A 1 300 ? -28.991 3.968 15.533 1.00 83.12 300 VAL A C 1
ATOM 2266 O O . VAL A 1 300 ? -30.143 4.110 15.930 1.00 83.12 300 VAL A O 1
ATOM 2269 N N . VAL A 1 301 ? -28.074 3.302 16.232 1.00 86.56 301 VAL A N 1
ATOM 2270 C CA . VAL A 1 301 ? -28.258 2.854 17.617 1.00 86.56 301 VAL A CA 1
ATOM 2271 C C . VAL A 1 301 ? -27.295 3.647 18.486 1.00 86.56 301 VAL A C 1
ATOM 2273 O O . VAL A 1 301 ? -26.112 3.741 18.169 1.00 86.56 301 VAL A O 1
ATOM 2276 N N . MET A 1 302 ? -27.787 4.211 19.581 1.00 86.06 302 MET A N 1
ATOM 2277 C CA . MET A 1 302 ? -26.984 4.995 20.511 1.00 86.06 302 MET A CA 1
ATOM 2278 C C . MET A 1 302 ? -27.141 4.428 21.918 1.00 86.06 302 MET A C 1
ATOM 2280 O O . MET A 1 302 ? -28.256 4.209 22.384 1.00 86.06 302 MET A O 1
ATOM 2284 N N . ILE A 1 303 ? -26.018 4.182 22.583 1.00 85.69 303 ILE A N 1
ATOM 2285 C CA . ILE A 1 303 ? -25.946 3.834 23.998 1.00 85.69 303 ILE A CA 1
ATOM 2286 C C . ILE A 1 303 ? -25.447 5.088 24.702 1.00 85.69 303 ILE A C 1
ATOM 2288 O O . ILE A 1 303 ? -24.325 5.525 24.463 1.00 85.69 303 ILE A O 1
ATOM 2292 N N . SER A 1 304 ? -26.274 5.693 25.546 1.00 83.94 304 SER A N 1
ATOM 2293 C CA . SER A 1 304 ? -25.873 6.858 26.330 1.00 83.94 304 SER A CA 1
ATOM 2294 C C . SER A 1 304 ? -26.473 6.780 27.725 1.00 83.94 304 SER A C 1
ATOM 2296 O O . SER A 1 304 ? -27.596 6.318 27.914 1.00 83.94 304 SER A O 1
ATOM 2298 N N . SER A 1 305 ? -25.699 7.233 28.706 1.00 80.88 305 SER A N 1
ATOM 2299 C CA . SER A 1 305 ? -26.159 7.472 30.075 1.00 80.88 305 SER A CA 1
ATOM 2300 C C . SER A 1 305 ? -26.474 8.954 30.320 1.00 80.88 305 SER A C 1
ATOM 2302 O O . SER A 1 305 ? -26.686 9.346 31.464 1.00 80.88 305 SER A O 1
ATOM 2304 N N . TYR A 1 306 ? -26.440 9.793 29.277 1.00 83.56 306 TYR A N 1
ATOM 2305 C CA . TYR A 1 306 ? -26.697 11.228 29.353 1.00 83.56 306 TYR A CA 1
ATOM 2306 C C . TYR A 1 306 ? -28.056 11.558 28.724 1.00 83.56 306 TYR A C 1
ATOM 2308 O O . TYR A 1 306 ? -28.228 11.542 27.507 1.00 83.56 306 TYR A O 1
ATOM 2316 N N . LEU A 1 307 ? -29.046 11.847 29.566 1.00 84.75 307 LEU A N 1
ATOM 2317 C CA . LEU A 1 307 ? -30.449 11.964 29.151 1.00 84.75 307 LEU A CA 1
ATOM 2318 C C . LEU A 1 307 ? -30.746 13.103 28.163 1.00 84.75 307 LEU A C 1
ATOM 2320 O O . LEU A 1 307 ? -31.516 12.856 27.235 1.00 84.75 307 LEU A O 1
ATOM 2324 N N . PRO A 1 308 ? -30.127 14.298 28.258 1.00 82.12 308 PRO A N 1
ATOM 2325 C CA . PRO A 1 308 ? -30.361 15.362 27.280 1.00 82.12 308 PRO A CA 1
ATOM 2326 C C . PRO A 1 308 ? -30.024 14.958 25.838 1.00 82.12 308 PRO A C 1
ATOM 2328 O O . PRO A 1 308 ? -30.667 15.411 24.897 1.00 82.12 308 PRO A O 1
ATOM 2331 N N . GLU A 1 309 ? -29.035 14.084 25.654 1.00 78.75 309 GLU A N 1
ATOM 2332 C CA . GLU A 1 309 ? -28.666 13.535 24.348 1.00 78.75 309 GLU A CA 1
ATOM 2333 C C . GLU A 1 309 ? -29.702 12.516 23.861 1.00 78.75 309 GLU A C 1
ATOM 2335 O O . GLU A 1 309 ? -30.161 12.593 22.720 1.00 78.75 309 GLU A O 1
ATOM 2340 N N . VAL A 1 310 ? -30.107 11.598 24.746 1.00 85.38 310 VAL A N 1
ATOM 2341 C CA . VAL A 1 310 ? -31.114 10.567 24.460 1.00 85.38 310 VAL A CA 1
ATOM 2342 C C . VAL A 1 310 ? -32.424 11.209 24.013 1.00 85.38 310 VAL A C 1
ATOM 2344 O O . VAL A 1 310 ? -32.935 10.855 22.953 1.00 85.38 310 VAL A O 1
ATOM 2347 N N . LEU A 1 311 ? -32.922 12.188 24.769 1.00 86.12 311 LEU A N 1
ATOM 2348 C CA . LEU A 1 311 ? -34.192 12.864 24.496 1.00 86.12 311 LEU A CA 1
ATOM 2349 C C . LEU A 1 311 ? -34.163 13.707 23.216 1.00 86.12 311 LEU A C 1
ATOM 2351 O O . LEU A 1 311 ? -35.199 13.912 22.595 1.00 86.12 311 LEU A O 1
ATOM 2355 N N . LYS A 1 312 ? -32.990 14.202 22.808 1.00 82.75 312 LYS A N 1
ATOM 2356 C CA . LYS A 1 312 ? -32.863 15.085 21.642 1.00 82.75 312 LYS A CA 1
ATOM 2357 C C . LYS A 1 312 ? -32.678 14.336 20.322 1.00 82.75 312 LYS A C 1
ATOM 2359 O O . LYS A 1 312 ? -33.099 14.846 19.292 1.00 82.75 312 LYS A O 1
ATOM 2364 N N . LEU A 1 313 ? -32.029 13.170 20.345 1.00 81.19 313 LEU A N 1
ATOM 2365 C CA . LEU A 1 313 ? -31.637 12.428 19.137 1.00 81.19 313 LEU A CA 1
ATOM 2366 C C . LEU A 1 313 ? -32.452 11.152 18.883 1.00 81.19 313 LEU A C 1
ATOM 2368 O O . LEU A 1 313 ? -32.448 10.633 17.768 1.00 81.19 313 LEU A O 1
ATOM 2372 N N . SER A 1 314 ? -33.099 10.583 19.903 1.00 85.69 314 SER A N 1
ATOM 2373 C CA . SER A 1 314 ? -33.624 9.215 19.807 1.00 85.69 314 SER A CA 1
ATOM 2374 C C . SER A 1 314 ? -35.092 9.192 19.402 1.00 85.69 314 SER A C 1
ATOM 2376 O O . SER A 1 314 ? -35.950 9.549 20.194 1.00 85.69 314 SER A O 1
ATOM 2378 N N . GLY A 1 315 ? -35.416 8.649 18.226 1.00 86.44 315 GLY A N 1
ATOM 2379 C CA . GLY A 1 315 ? -36.815 8.374 17.853 1.00 86.44 315 GLY A CA 1
ATOM 2380 C C . GLY A 1 315 ? -37.478 7.254 18.677 1.00 86.44 315 GLY A C 1
ATOM 2381 O O . GLY A 1 315 ? -38.702 7.145 18.717 1.00 86.44 315 GLY A O 1
ATOM 2382 N N . ARG A 1 316 ? -36.666 6.410 19.325 1.00 90.31 316 ARG A N 1
ATOM 2383 C CA . ARG A 1 316 ? -37.076 5.284 20.173 1.00 90.31 316 ARG A CA 1
ATOM 2384 C C . ARG A 1 316 ? -36.024 5.066 21.256 1.00 90.31 316 ARG A C 1
ATOM 2386 O O . ARG A 1 316 ? -34.835 5.008 20.942 1.00 90.31 316 ARG A O 1
ATOM 2393 N N . VAL A 1 317 ? -36.453 4.919 22.505 1.00 92.69 317 VAL A N 1
ATOM 2394 C CA . VAL A 1 317 ? -35.581 4.757 23.675 1.00 92.69 317 VAL A CA 1
ATOM 2395 C C . VAL A 1 317 ? -35.850 3.403 24.317 1.00 92.69 317 VAL A C 1
ATOM 2397 O O . VAL A 1 317 ? -36.989 3.082 24.631 1.00 92.69 317 VAL A O 1
ATOM 2400 N N . LEU A 1 318 ? -34.799 2.612 24.529 1.00 91.62 318 LEU A N 1
ATOM 2401 C CA . LEU A 1 318 ? -34.867 1.340 25.252 1.00 91.62 318 LEU A CA 1
ATOM 2402 C C . LEU A 1 318 ? -34.134 1.495 26.583 1.00 91.62 318 LEU A C 1
ATOM 2404 O O . LEU A 1 318 ? -32.942 1.809 26.594 1.00 91.62 318 LEU A O 1
ATOM 2408 N N . VAL A 1 319 ? -34.822 1.254 27.698 1.00 92.25 319 VAL A N 1
ATOM 2409 C CA . VAL A 1 319 ? -34.212 1.327 29.030 1.00 92.25 319 VAL A CA 1
ATOM 2410 C C . VAL A 1 319 ? -33.689 -0.050 29.408 1.00 92.25 319 VAL A C 1
ATOM 2412 O O . VAL A 1 319 ? -34.441 -1.020 29.465 1.00 92.25 319 VAL A O 1
ATOM 2415 N N . SER A 1 320 ? -32.383 -0.145 29.658 1.00 88.94 320 SER A N 1
ATOM 2416 C CA . SER A 1 320 ? -31.721 -1.383 30.076 1.00 88.94 320 SER A CA 1
ATOM 2417 C C . SER A 1 320 ? -31.358 -1.327 31.554 1.00 88.94 320 SER A C 1
ATOM 2419 O O . SER A 1 320 ? -30.682 -0.398 31.996 1.00 88.94 320 SER A O 1
ATOM 2421 N N . ARG A 1 321 ? -31.755 -2.350 32.313 1.00 87.31 321 ARG A N 1
ATOM 2422 C CA . ARG A 1 321 ? -31.419 -2.523 33.729 1.00 87.31 321 ARG A CA 1
ATOM 2423 C C . ARG A 1 321 ? -30.983 -3.961 33.980 1.00 87.31 321 ARG A C 1
ATOM 2425 O O . ARG A 1 321 ? -31.659 -4.904 33.579 1.00 87.31 321 ARG A O 1
ATOM 2432 N N . GLN A 1 322 ? -29.822 -4.132 34.617 1.00 86.19 322 GLN A N 1
ATOM 2433 C CA . GLN A 1 322 ? -29.218 -5.451 34.883 1.00 86.19 322 GLN A CA 1
ATOM 2434 C C . GLN A 1 322 ? -29.121 -6.349 33.629 1.00 86.19 322 GLN A C 1
ATOM 2436 O O . GLN A 1 322 ? -29.327 -7.559 33.685 1.00 86.19 322 GLN A O 1
ATOM 2441 N N . GLY A 1 323 ? -28.823 -5.747 32.472 1.00 84.50 323 GLY A N 1
ATOM 2442 C CA . GLY A 1 323 ? -28.677 -6.463 31.202 1.00 84.50 323 GLY A CA 1
ATOM 2443 C C . GLY A 1 323 ? -29.994 -6.891 30.544 1.00 84.50 323 GLY A C 1
ATOM 2444 O O . GLY A 1 323 ? -29.956 -7.634 29.565 1.00 84.50 323 GLY A O 1
ATOM 2445 N N . ARG A 1 324 ? -31.149 -6.438 31.048 1.00 85.56 324 ARG A N 1
ATOM 2446 C CA . ARG A 1 324 ? -32.465 -6.665 30.438 1.00 85.56 324 ARG A CA 1
ATOM 2447 C C . ARG A 1 324 ? -33.097 -5.344 30.035 1.00 85.56 324 ARG A C 1
ATOM 2449 O O . ARG A 1 324 ? -33.007 -4.371 30.777 1.00 85.56 324 ARG A O 1
ATOM 2456 N N . ILE A 1 325 ? -33.763 -5.329 28.883 1.00 91.62 325 ILE A N 1
ATOM 2457 C CA . ILE A 1 325 ? -34.633 -4.212 28.516 1.00 91.62 325 ILE A CA 1
ATOM 2458 C C . ILE A 1 325 ? -35.867 -4.289 29.406 1.00 91.62 325 ILE A C 1
ATOM 2460 O O . ILE A 1 325 ? -36.551 -5.312 29.416 1.00 91.62 325 ILE A O 1
ATOM 2464 N N . VAL A 1 326 ? -36.080 -3.246 30.198 1.00 91.50 326 VAL A N 1
ATOM 2465 C CA . VAL A 1 326 ? -37.177 -3.169 31.167 1.00 91.50 326 VAL A CA 1
ATOM 2466 C C . VAL A 1 326 ? -38.355 -2.371 30.638 1.00 91.50 326 VAL A C 1
ATOM 2468 O O . VAL A 1 326 ? -39.478 -2.668 31.024 1.00 91.50 326 VAL A O 1
ATOM 2471 N N . ASP A 1 327 ? -38.109 -1.419 29.738 1.00 91.31 327 ASP A N 1
ATOM 2472 C CA . ASP A 1 327 ? -39.165 -0.630 29.111 1.00 91.31 327 ASP A CA 1
ATOM 2473 C C . ASP A 1 327 ? -38.690 0.017 27.804 1.00 91.31 327 ASP A C 1
ATOM 2475 O O . ASP A 1 327 ? -37.489 0.059 27.495 1.00 91.31 327 ASP A O 1
ATOM 2479 N N . GLU A 1 328 ? -39.653 0.528 27.050 1.00 92.69 328 GLU A N 1
ATOM 2480 C CA . GLU A 1 328 ? -39.476 1.171 25.761 1.00 92.69 328 GLU A CA 1
ATOM 2481 C C . GLU A 1 328 ? -40.352 2.420 25.649 1.00 92.69 328 GLU A C 1
ATOM 2483 O O . GLU A 1 328 ? -41.558 2.366 25.864 1.00 92.69 328 GLU A O 1
ATOM 2488 N N . PHE A 1 329 ? -39.749 3.530 25.226 1.00 91.12 329 PHE A N 1
ATOM 2489 C CA . PHE A 1 329 ? -40.447 4.793 25.008 1.00 91.12 329 PHE A CA 1
ATOM 2490 C C . PHE A 1 329 ? -40.322 5.242 23.553 1.00 91.12 329 PHE A C 1
ATOM 2492 O O . PHE A 1 329 ? -39.240 5.182 22.954 1.00 91.12 329 PHE A O 1
ATOM 2499 N N . SER A 1 330 ? -41.423 5.737 22.990 1.00 88.94 330 SER A N 1
ATOM 2500 C CA . SER A 1 330 ? -41.388 6.544 21.769 1.00 88.94 330 SER A CA 1
ATOM 2501 C C . SER A 1 330 ? -40.894 7.967 22.069 1.00 88.94 330 SER A C 1
ATOM 2503 O O . SER A 1 330 ? -40.876 8.391 23.226 1.00 88.94 330 SER A O 1
ATOM 2505 N N . PHE A 1 331 ? -40.487 8.713 21.036 1.00 81.56 331 PHE A N 1
ATOM 2506 C CA . PHE A 1 331 ? -40.005 10.096 21.181 1.00 81.56 331 PHE A CA 1
ATOM 2507 C C . PHE A 1 331 ? -40.971 10.993 21.972 1.00 81.56 331 PHE A C 1
ATOM 2509 O O . PHE A 1 331 ? -40.539 11.732 22.851 1.00 81.56 331 PHE A O 1
ATOM 2516 N N . ASP A 1 332 ? -42.276 10.881 21.711 1.00 82.19 332 ASP A N 1
ATOM 2517 C CA . ASP A 1 332 ? -43.298 11.722 22.348 1.00 82.19 332 ASP A CA 1
ATOM 2518 C C . ASP A 1 332 ? -43.576 11.328 23.810 1.00 82.19 332 ASP A C 1
ATOM 2520 O O . ASP A 1 332 ? -44.059 12.131 24.609 1.00 82.19 332 ASP A O 1
ATOM 2524 N N . GLU A 1 333 ? -43.283 10.081 24.181 1.00 85.38 333 GLU A N 1
ATOM 2525 C CA . GLU A 1 333 ? -43.550 9.544 25.518 1.00 85.38 333 GLU A CA 1
ATOM 2526 C C . GLU A 1 333 ? -42.352 9.663 26.460 1.00 85.38 333 GLU A C 1
ATOM 2528 O O . GLU A 1 333 ? -42.540 9.648 27.685 1.00 85.38 333 GLU A O 1
ATOM 2533 N N . ALA A 1 334 ? -41.149 9.760 25.890 1.00 86.69 334 ALA A N 1
ATOM 2534 C CA . ALA A 1 334 ? -39.880 9.794 26.591 1.00 86.69 334 ALA A CA 1
ATOM 2535 C C . ALA A 1 334 ? -39.701 11.117 27.349 1.00 86.69 334 ALA A C 1
ATOM 2537 O O . ALA A 1 334 ? -39.541 12.186 26.764 1.00 86.69 334 ALA A O 1
ATOM 2538 N N . THR A 1 335 ? -39.668 11.039 28.679 1.00 88.56 335 THR A N 1
ATOM 2539 C CA . THR A 1 335 ? -39.262 12.152 29.546 1.00 88.56 335 THR A CA 1
ATOM 2540 C C . THR A 1 335 ? -38.124 11.715 30.454 1.00 88.56 335 THR A C 1
ATOM 2542 O O . THR A 1 335 ? -37.980 10.530 30.761 1.00 88.56 335 THR A O 1
ATOM 2545 N N . GLU A 1 336 ? -37.315 12.678 30.899 1.00 87.75 336 GLU A N 1
ATOM 2546 C CA . GLU A 1 336 ? -36.190 12.417 31.804 1.00 87.75 336 GLU A CA 1
ATOM 2547 C C . GLU A 1 336 ? -36.646 11.663 33.062 1.00 87.75 336 GLU A C 1
ATOM 2549 O O . GLU A 1 336 ? -36.061 10.649 33.435 1.00 87.75 336 GLU A O 1
ATOM 2554 N N . GLU A 1 337 ? -37.760 12.104 33.648 1.00 87.75 337 GLU A N 1
ATOM 2555 C CA . GLU A 1 337 ? -38.367 11.510 34.838 1.00 87.75 337 GLU A CA 1
ATOM 2556 C C . GLU A 1 337 ? -38.792 10.052 34.617 1.00 87.75 337 GLU A C 1
ATOM 2558 O O . GLU A 1 337 ? -38.422 9.181 35.405 1.00 87.75 337 GLU A O 1
ATOM 2563 N N . LYS A 1 338 ? -39.511 9.753 33.526 1.00 87.06 338 LYS A N 1
ATOM 2564 C CA . LYS A 1 338 ? -39.966 8.386 33.221 1.00 87.06 338 LYS A CA 1
ATOM 2565 C C . LYS A 1 338 ? -38.798 7.439 32.970 1.00 87.06 338 LYS A C 1
ATOM 2567 O O . LYS A 1 338 ? -38.804 6.310 33.461 1.00 87.06 338 LYS A O 1
ATOM 2572 N N . ILE A 1 339 ? -37.786 7.900 32.233 1.00 89.81 339 ILE A N 1
ATOM 2573 C CA . ILE A 1 339 ? -36.595 7.096 31.944 1.00 89.81 339 ILE A CA 1
ATOM 2574 C C . ILE A 1 339 ? -35.834 6.800 33.240 1.00 89.81 339 ILE A C 1
ATOM 2576 O O . ILE A 1 339 ? -35.461 5.652 33.473 1.00 89.81 339 ILE A O 1
ATOM 2580 N N . LEU A 1 340 ? -35.638 7.802 34.104 1.00 86.69 340 LEU A N 1
ATOM 2581 C CA . LEU A 1 340 ? -34.958 7.626 35.390 1.00 86.69 340 LEU A CA 1
ATOM 2582 C C . LEU A 1 340 ? -35.725 6.700 36.333 1.00 86.69 340 LEU A C 1
ATOM 2584 O O . LEU A 1 340 ? -35.120 5.795 36.904 1.00 86.69 340 LEU A O 1
ATOM 2588 N N . LEU A 1 341 ? -37.041 6.887 36.462 1.00 87.25 341 LEU A N 1
ATOM 2589 C CA . LEU A 1 341 ? -37.896 6.025 37.280 1.00 87.25 341 LEU A CA 1
ATOM 2590 C C . LEU A 1 341 ? -37.751 4.561 36.863 1.00 87.25 341 LEU A C 1
ATOM 2592 O O . LEU A 1 341 ? -37.501 3.716 37.711 1.00 87.25 341 LEU A O 1
ATOM 2596 N N . THR A 1 342 ? -37.807 4.281 35.563 1.00 87.00 342 THR A N 1
ATOM 2597 C CA . THR A 1 342 ? -37.683 2.925 35.002 1.00 87.00 342 THR A CA 1
ATOM 2598 C C . THR A 1 342 ? -36.261 2.357 35.124 1.00 87.00 342 THR A C 1
ATOM 2600 O O . THR A 1 342 ? -36.048 1.154 35.274 1.00 87.00 342 THR A O 1
ATOM 2603 N N . ALA A 1 343 ? -35.243 3.215 35.040 1.00 83.06 343 ALA A N 1
ATOM 2604 C CA . ALA A 1 343 ? -33.853 2.792 35.176 1.00 83.06 343 ALA A CA 1
ATOM 2605 C C . ALA A 1 343 ? -33.500 2.408 36.624 1.00 83.06 343 ALA A C 1
ATOM 2607 O O . ALA A 1 343 ? -32.603 1.588 36.841 1.00 83.06 343 ALA A O 1
ATOM 2608 N N . VAL A 1 344 ? -34.199 2.986 37.606 1.00 81.81 344 VAL A N 1
ATOM 2609 C CA . VAL A 1 344 ? -33.952 2.784 39.040 1.00 81.81 344 VAL A CA 1
ATOM 2610 C C . VAL A 1 344 ? -34.911 1.752 39.655 1.00 81.81 344 VAL A C 1
ATOM 2612 O O . VAL A 1 344 ? -34.451 0.890 40.409 1.00 81.81 344 VAL A O 1
ATOM 2615 N N . HIS A 1 345 ? -36.204 1.783 39.314 1.00 68.12 345 HIS A N 1
ATOM 2616 C CA . HIS A 1 345 ? -37.280 0.954 39.891 1.00 68.12 345 HIS A CA 1
ATOM 2617 C C . HIS A 1 345 ? -37.754 -0.164 38.964 1.00 68.12 345 HIS A C 1
ATOM 2619 O O . HIS A 1 345 ? -37.994 -1.280 39.488 1.00 68.12 345 HIS A O 1
#

Radius of gyration: 25.77 Å; chains: 1; bounding box: 76×40×74 Å

Foldseek 3Di:
DDDPPPPPQDPVNVVVVVVVVVLVVCVPPPPCCVPPVNVQLVVLVVLLVLLLVLLQVLLVLLVAGALLLLLLLQLLVLLLQVCVVVVHQNVVSLCSSLVSLLVLLLVLLCCCLPVVPHRVVSNVVSSVVSLVCSVPPRHDPDQKRFRDPPSPPLLCCQQNDDPNHRNSNVVSVVSVVVLVCCLPPPPLNVLSNVSSVPVVVSVVVVHPSSVSSSVSSSSSSNSSNSSSSNVCSNVRMRRSCCSPPVNSVVSDDPVSVVVVVVPDPQQEDEAEQPCPPHDPVVVVVVLVVLVVCVVVNHHYHYHHPDQVCCLPRPQKDFADEPNDGQDIDGSVRDDPVVSVVSRVD

pLDDT: mean 83.01, std 14.54, range [31.75, 98.19]

Secondary structure (DSSP, 8-state):
------PPPPHHHHHHHHHHHHHHHHHHHSTTTTSHHHHHHHHHHHHHHHHHHHHHHHHHHTT---STHHHHHHHHHHHHHHHHHTT--HHHHHHHHHHHHHHHHHHHHHIIIII---HHHHHHHHHHHHHHHIIIIIS-S-SEEEPPS---THHHHHH-EETTEEHHHHHHHHHHHHHHHHHHHSHHHHHHHHHHH-HHHHHHTT--HHHHHHHHHHHHHHHHHHHHHHHHHHHTEEEGGGGSHHHHHHS-THHHHHHHHHH---SEEEEESTTTT--HHHHHHHHHHHHHHHHTT-EEEEE-S-HHHHHHH-SEEEEEETTEEEEEEETTT--HHHHHHHHH-